Protein AF-A0A7S3PC34-F1 (afdb_monomer)

Sequence (240 aa):
FSQKQIPCEGMAVFQKAEPRLTQKILEAFRPSEQLQGLIRSITDALEGHGLDNGICVHHRNGQDWHDHCDRWGAIPDGIYRGNCREVKGRTFVESLEDRGLTKSKWVYYCGDHDIPDELKSYTVLTKDRIMPEKDRQAVLALHSGDEIRDLWALIDFFTCRQFEHFIGNSVSTFSAIQIAIRDGIGAYWYNSQSIPLADLWKVYQMPIIYTYTELSASTGKHLLQSSIVSVRQQMPNNVI

Organism: NCBI:txid265554

Nearest PDB structures (foldseek):
  6x5t-assembly2_C  TM=5.317E-01  e=2.414E-03  Homo sapiens
  4ap5-assembly1_B  TM=5.067E-01  e=1.290E-03  Homo sapiens
  8ay1-assembly1_B  TM=5.818E-01  e=4.782E-03  Caenorhabditis elegans
  4ap6-assembly3_C  TM=4.960E-01  e=2.154E-03  Homo sapiens
  4ap6-assembly1_A  TM=5.353E-01  e=3.397E-03  Homo sapiens

Mean predicted aligned error: 10.59 Å

Structure (mmCIF, N/CA/C/O backbone):
data_AF-A0A7S3PC34-F1
#
_entry.id   AF-A0A7S3PC34-F1
#
loop_
_atom_site.group_PDB
_atom_site.id
_atom_site.type_symbol
_atom_site.label_atom_id
_atom_site.label_alt_id
_atom_site.label_comp_id
_atom_site.label_asym_id
_atom_site.label_entity_id
_atom_site.label_seq_id
_atom_site.pdbx_PDB_ins_code
_atom_site.Cartn_x
_atom_site.Cartn_y
_atom_site.Cartn_z
_atom_site.occupancy
_atom_site.B_iso_or_equiv
_atom_site.auth_seq_id
_atom_site.auth_comp_id
_atom_site.auth_asym_id
_atom_site.auth_atom_id
_atom_site.pdbx_PDB_model_num
ATOM 1 N N . PHE A 1 1 ? 25.523 15.310 -20.010 1.00 35.44 1 PHE A N 1
ATOM 2 C CA . PHE A 1 1 ? 26.010 15.209 -18.622 1.00 35.44 1 PHE A CA 1
ATOM 3 C C . PHE A 1 1 ? 26.046 13.742 -18.226 1.00 35.44 1 PHE A C 1
ATOM 5 O O . PHE A 1 1 ? 24.995 13.137 -18.083 1.00 35.44 1 PHE A O 1
ATOM 12 N N . SER A 1 2 ? 27.238 13.151 -18.135 1.00 31.86 2 SER A N 1
ATOM 13 C CA . SER A 1 2 ? 27.418 11.785 -17.629 1.00 31.86 2 SER A CA 1
ATOM 14 C C . SER A 1 2 ? 27.154 11.799 -16.125 1.00 31.86 2 SER A C 1
ATOM 16 O O . SER A 1 2 ? 28.023 12.224 -15.363 1.00 31.86 2 SER A O 1
ATOM 18 N N . GLN A 1 3 ? 25.961 11.385 -15.690 1.00 36.41 3 GLN A N 1
ATOM 19 C CA . GLN A 1 3 ? 25.723 11.094 -14.278 1.00 36.41 3 GLN A CA 1
ATOM 20 C C . GLN A 1 3 ? 26.652 9.942 -13.893 1.00 36.41 3 GLN A C 1
ATOM 22 O O . GLN A 1 3 ? 26.460 8.807 -14.320 1.00 36.41 3 GLN A O 1
ATOM 27 N N . LYS A 1 4 ? 27.705 10.249 -13.128 1.00 36.62 4 LYS A N 1
ATOM 28 C CA . LYS A 1 4 ? 28.487 9.2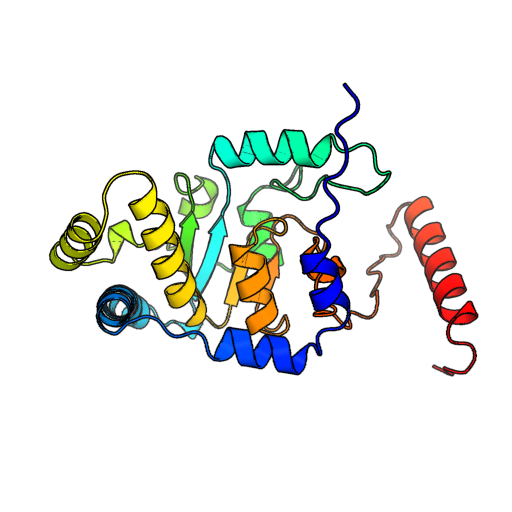24 -12.441 1.00 36.62 4 LYS A CA 1
ATOM 29 C C . LYS A 1 4 ? 27.504 8.459 -11.559 1.00 36.62 4 LYS A C 1
ATOM 31 O O . LYS A 1 4 ? 26.953 9.047 -10.631 1.00 36.62 4 LYS A O 1
ATOM 36 N N . GLN A 1 5 ? 27.263 7.187 -11.876 1.00 42.50 5 GLN A N 1
ATOM 37 C CA . GLN A 1 5 ? 26.613 6.266 -10.950 1.00 42.50 5 GLN A CA 1
ATOM 38 C C . GLN A 1 5 ? 27.414 6.334 -9.654 1.00 42.50 5 GLN A C 1
ATOM 40 O O . GLN A 1 5 ? 28.597 6.001 -9.645 1.00 42.50 5 GLN A O 1
ATOM 45 N N . ILE A 1 6 ? 26.807 6.855 -8.590 1.00 39.88 6 ILE A N 1
ATOM 46 C CA . ILE A 1 6 ? 27.389 6.754 -7.259 1.00 39.88 6 ILE A CA 1
ATOM 47 C C . ILE A 1 6 ? 27.283 5.267 -6.918 1.00 39.88 6 ILE A C 1
ATOM 49 O O . ILE A 1 6 ? 26.159 4.768 -6.830 1.00 39.88 6 ILE A O 1
ATOM 53 N N . PRO A 1 7 ? 28.397 4.526 -6.799 1.00 48.25 7 PRO A N 1
ATOM 54 C CA . PRO A 1 7 ? 28.316 3.137 -6.400 1.00 48.25 7 PRO A CA 1
ATOM 55 C C . PRO A 1 7 ? 27.756 3.111 -4.978 1.00 48.25 7 PRO A C 1
ATOM 57 O O . PRO A 1 7 ? 28.374 3.602 -4.035 1.00 48.25 7 PRO A O 1
ATOM 60 N N . CYS A 1 8 ? 26.548 2.575 -4.817 1.00 51.38 8 CYS A N 1
ATOM 61 C CA . CYS A 1 8 ? 25.976 2.315 -3.504 1.00 51.38 8 CYS A CA 1
ATOM 62 C C . CYS A 1 8 ? 26.678 1.091 -2.896 1.00 51.38 8 CYS A C 1
ATOM 64 O O . CYS A 1 8 ? 26.078 0.027 -2.778 1.00 51.38 8 CYS A O 1
ATOM 66 N N . GLU A 1 9 ? 27.956 1.223 -2.529 1.00 55.66 9 GLU A N 1
ATOM 67 C CA . GLU A 1 9 ? 28.771 0.131 -1.971 1.00 55.66 9 GLU A CA 1
ATOM 68 C C . GLU A 1 9 ? 28.119 -0.501 -0.731 1.00 55.66 9 GLU A C 1
ATOM 70 O O . GLU A 1 9 ? 28.170 -1.716 -0.550 1.00 55.66 9 GLU A O 1
ATOM 75 N N . GLY A 1 10 ? 27.395 0.297 0.065 1.00 53.06 10 GLY A N 1
ATOM 76 C CA . GLY A 1 10 ? 26.610 -0.194 1.201 1.00 53.06 10 GLY A CA 1
ATOM 77 C C . GLY A 1 10 ? 25.491 -1.173 0.819 1.00 53.06 10 GLY A C 1
ATOM 78 O O . GLY A 1 10 ? 25.143 -2.040 1.616 1.00 53.06 10 GLY A O 1
ATOM 79 N N . MET A 1 11 ? 24.966 -1.104 -0.411 1.00 50.47 11 MET A N 1
ATOM 80 C CA . MET A 1 11 ? 23.897 -2.000 -0.866 1.00 50.47 11 MET A CA 1
ATOM 81 C C . MET A 1 11 ? 24.407 -3.388 -1.272 1.00 50.47 11 MET A C 1
ATOM 83 O O . MET A 1 11 ? 23.642 -4.351 -1.247 1.00 50.47 11 MET A O 1
ATOM 87 N N . ALA A 1 12 ? 25.703 -3.533 -1.569 1.00 60.41 12 ALA A N 1
ATOM 88 C CA . ALA A 1 12 ? 26.306 -4.831 -1.883 1.00 60.41 12 ALA A CA 1
ATOM 89 C C . ALA A 1 12 ? 26.279 -5.799 -0.684 1.00 60.41 12 ALA A C 1
ATOM 91 O O . ALA A 1 12 ? 26.260 -7.018 -0.859 1.00 60.41 12 ALA A O 1
ATOM 92 N N . VAL A 1 13 ? 26.233 -5.267 0.543 1.00 57.66 13 VAL A N 1
ATOM 93 C CA . VAL A 1 13 ? 26.085 -6.063 1.772 1.00 57.66 13 VAL A CA 1
ATOM 94 C C . VAL A 1 13 ? 24.729 -6.774 1.801 1.00 57.66 13 VAL A C 1
ATOM 96 O O . VAL A 1 13 ? 24.649 -7.931 2.214 1.00 57.66 13 VAL A O 1
ATOM 99 N N . PHE A 1 14 ? 23.676 -6.133 1.288 1.00 54.62 14 PHE A N 1
ATOM 100 C CA . PHE A 1 14 ? 22.330 -6.704 1.266 1.00 54.62 14 PHE A CA 1
ATOM 101 C C . PHE A 1 14 ? 22.177 -7.857 0.269 1.00 54.62 14 PHE A C 1
ATOM 103 O O . PHE A 1 14 ? 21.442 -8.800 0.550 1.00 54.62 14 PHE A O 1
ATOM 110 N N . GLN A 1 15 ? 22.960 -7.875 -0.816 1.00 62.06 15 GLN A N 1
ATOM 111 C CA . GLN A 1 15 ? 22.971 -8.994 -1.770 1.00 62.06 15 GLN A CA 1
ATOM 112 C C . GLN A 1 15 ? 23.462 -10.314 -1.151 1.00 62.06 15 GLN A C 1
ATOM 114 O O . GLN A 1 15 ? 23.168 -11.394 -1.669 1.00 62.06 15 GLN A O 1
ATOM 119 N N . LYS A 1 16 ? 24.216 -10.233 -0.046 1.00 68.62 16 LYS A N 1
ATOM 120 C CA . LYS A 1 16 ? 24.711 -11.382 0.725 1.00 68.62 16 LYS A CA 1
ATOM 121 C C . LYS A 1 16 ? 23.909 -11.639 2.002 1.00 68.62 16 LYS A C 1
ATOM 123 O O . LYS A 1 16 ? 24.211 -12.601 2.705 1.00 68.62 16 LYS A O 1
ATOM 128 N N . ALA A 1 17 ? 22.931 -10.792 2.323 1.00 68.12 17 ALA A N 1
ATOM 129 C CA . ALA A 1 17 ? 22.123 -10.960 3.519 1.00 68.12 17 ALA A CA 1
ATOM 130 C C . ALA A 1 17 ? 21.250 -12.218 3.396 1.00 68.12 17 ALA A C 1
ATOM 132 O O . ALA A 1 17 ? 20.638 -12.469 2.356 1.00 68.12 17 ALA A O 1
ATOM 133 N N . GLU A 1 18 ? 21.193 -13.015 4.463 1.00 79.31 18 GLU A N 1
ATOM 134 C CA . GLU A 1 18 ? 20.293 -14.164 4.530 1.00 79.31 18 GLU A CA 1
ATOM 135 C C . GLU A 1 18 ? 18.837 -13.656 4.572 1.00 79.31 18 GLU A C 1
ATOM 137 O O . GLU A 1 18 ? 18.501 -12.897 5.486 1.00 79.31 18 GLU A O 1
ATOM 142 N N . PRO A 1 19 ? 17.948 -14.066 3.643 1.00 74.62 19 PRO A N 1
ATOM 143 C CA . PRO A 1 19 ? 16.575 -13.555 3.589 1.00 74.62 19 PRO A CA 1
ATOM 144 C C . PRO A 1 19 ? 15.807 -13.710 4.907 1.00 74.62 19 PRO A C 1
ATOM 146 O O . PRO A 1 19 ? 15.119 -12.783 5.326 1.00 74.62 19 PRO A O 1
ATOM 149 N N . ARG A 1 20 ? 15.995 -14.832 5.617 1.00 80.50 20 ARG A N 1
ATOM 150 C CA . ARG A 1 20 ? 15.353 -15.075 6.919 1.00 80.50 20 ARG A CA 1
ATOM 151 C C . ARG A 1 20 ? 15.863 -14.144 8.013 1.00 80.50 20 ARG A C 1
ATOM 153 O O . ARG A 1 20 ? 15.079 -13.718 8.856 1.00 80.50 20 ARG A O 1
ATOM 160 N N . LEU A 1 21 ? 17.157 -13.820 8.027 1.00 81.88 21 LEU A N 1
ATOM 161 C CA . LEU A 1 21 ? 17.704 -12.845 8.970 1.00 81.88 21 LEU A CA 1
ATOM 162 C C . LEU A 1 21 ? 17.142 -11.450 8.690 1.00 81.88 21 LEU A C 1
ATOM 164 O O . LEU A 1 21 ? 16.707 -10.776 9.620 1.00 81.88 21 LEU A O 1
ATOM 168 N N . THR A 1 22 ? 17.090 -11.042 7.421 1.00 77.38 22 THR A N 1
ATOM 169 C CA . THR A 1 22 ? 16.468 -9.773 7.024 1.00 77.38 22 THR A CA 1
ATOM 170 C C . THR A 1 22 ? 15.009 -9.718 7.4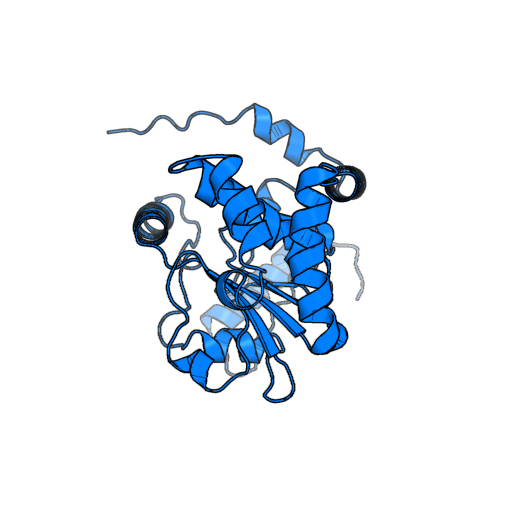54 1.00 77.38 22 THR A C 1
ATOM 172 O O . THR A 1 22 ? 14.604 -8.753 8.095 1.00 77.38 22 THR A O 1
ATOM 175 N N . GLN A 1 23 ? 14.233 -10.768 7.179 1.00 82.00 23 GLN A N 1
ATOM 176 C CA . GLN A 1 23 ? 12.840 -10.853 7.605 1.00 82.00 23 GLN A CA 1
ATOM 177 C C . GLN A 1 23 ? 12.712 -10.703 9.124 1.00 82.00 23 GLN A C 1
ATOM 179 O O . GLN A 1 23 ? 11.944 -9.862 9.579 1.00 82.00 23 GLN A O 1
ATOM 184 N N . LYS A 1 24 ? 13.526 -11.419 9.912 1.00 85.06 24 LYS A N 1
ATOM 185 C CA . LYS A 1 24 ? 13.543 -11.282 11.379 1.00 85.06 24 LYS A CA 1
ATOM 186 C C . LYS A 1 24 ? 13.865 -9.861 11.840 1.00 85.06 24 LYS A C 1
ATOM 188 O O . LYS A 1 24 ? 13.274 -9.394 12.808 1.00 85.06 24 LYS A O 1
ATOM 193 N N . ILE A 1 25 ? 14.779 -9.163 11.163 1.00 84.88 25 ILE A N 1
ATOM 194 C CA . ILE A 1 25 ? 15.101 -7.759 11.463 1.00 84.88 25 ILE A CA 1
ATOM 195 C C . ILE A 1 25 ? 13.891 -6.861 11.172 1.00 84.88 25 ILE A C 1
ATOM 197 O O . ILE A 1 25 ? 13.507 -6.057 12.019 1.00 84.88 25 ILE A O 1
ATOM 201 N N . LEU A 1 26 ? 13.247 -7.025 10.014 1.00 85.50 26 LEU A N 1
ATOM 202 C CA . LEU A 1 26 ? 12.052 -6.257 9.648 1.00 85.50 26 LEU A CA 1
ATOM 203 C C . LEU A 1 26 ? 10.871 -6.549 10.587 1.00 85.50 26 LEU A C 1
ATOM 205 O O . LEU A 1 26 ? 10.106 -5.657 10.960 1.00 85.50 26 LEU A O 1
ATOM 209 N N . GLU A 1 27 ? 10.728 -7.802 11.007 1.00 87.00 27 GLU A N 1
ATOM 210 C CA . GLU A 1 27 ? 9.744 -8.232 11.991 1.00 87.00 27 GLU A CA 1
ATOM 211 C C . GLU A 1 27 ? 10.054 -7.730 13.395 1.00 87.00 27 GLU A C 1
ATOM 213 O O . GLU A 1 27 ? 9.116 -7.598 14.175 1.00 87.00 27 GLU A O 1
ATOM 218 N N . ALA A 1 28 ? 1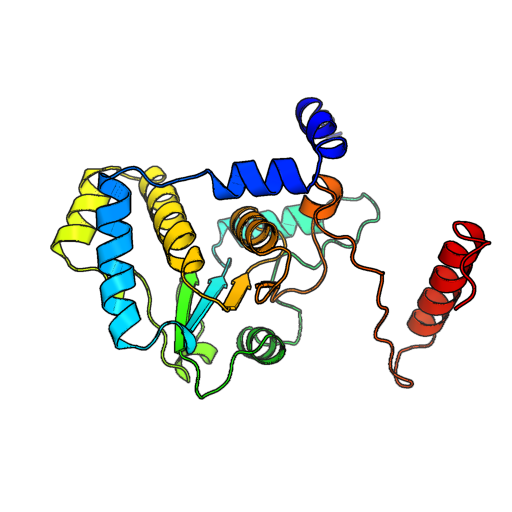1.311 -7.425 13.721 1.00 89.56 28 ALA A N 1
ATOM 219 C CA . ALA A 1 28 ? 11.708 -6.870 15.011 1.00 89.56 28 ALA A CA 1
ATOM 220 C C . ALA A 1 28 ? 11.410 -5.369 15.134 1.00 89.56 28 ALA A C 1
ATOM 222 O O . ALA A 1 28 ? 11.349 -4.858 16.252 1.00 89.56 28 ALA A O 1
ATOM 223 N N . PHE A 1 29 ? 11.174 -4.658 14.025 1.00 88.50 29 PHE A N 1
ATOM 224 C CA . PHE A 1 29 ? 10.761 -3.261 14.096 1.00 88.50 29 PHE A CA 1
ATOM 225 C C . PHE A 1 29 ? 9.405 -3.121 14.791 1.00 88.50 29 PHE A C 1
ATOM 227 O O . PHE A 1 29 ? 8.404 -3.758 14.434 1.00 88.50 29 PHE A O 1
ATOM 234 N N . ARG A 1 30 ? 9.386 -2.270 15.816 1.00 93.19 30 ARG A N 1
ATOM 235 C CA . ARG A 1 30 ? 8.217 -1.955 16.635 1.00 93.19 30 ARG A CA 1
ATOM 236 C C . ARG A 1 30 ? 8.066 -0.436 16.727 1.00 93.19 30 ARG A C 1
ATOM 238 O O . ARG A 1 30 ? 9.083 0.254 16.818 1.00 93.19 30 ARG A O 1
ATOM 245 N N . PRO A 1 31 ? 6.830 0.087 16.684 1.00 92.81 31 PRO A N 1
ATOM 246 C CA . PRO A 1 31 ? 6.587 1.496 16.957 1.00 92.81 31 PRO A CA 1
ATOM 247 C C . PRO A 1 31 ? 6.944 1.823 18.416 1.00 92.81 31 PRO A C 1
ATOM 249 O O . PRO A 1 31 ? 6.909 0.946 19.278 1.00 92.81 31 PRO A O 1
ATOM 252 N N . SER A 1 32 ? 7.264 3.087 18.700 1.00 92.69 32 SER A N 1
ATOM 253 C CA . SER A 1 32 ? 7.345 3.574 20.083 1.00 92.69 32 SER A CA 1
ATOM 254 C C . SER A 1 32 ? 5.970 3.511 20.757 1.00 92.69 32 SER A C 1
ATOM 256 O O . SER A 1 32 ? 4.953 3.514 20.068 1.00 92.69 32 SER A O 1
ATOM 258 N N . GLU A 1 33 ? 5.911 3.522 22.092 1.00 94.12 33 GLU A N 1
ATOM 259 C CA . GLU A 1 33 ? 4.639 3.480 22.842 1.00 94.12 33 GLU A CA 1
ATOM 260 C C . GLU A 1 33 ? 3.646 4.565 22.403 1.00 94.12 33 GLU A C 1
ATOM 262 O O . GLU A 1 33 ? 2.459 4.300 22.203 1.00 94.12 33 GLU A O 1
ATOM 267 N N . GLN A 1 34 ? 4.142 5.786 22.184 1.00 91.62 34 GLN A N 1
ATOM 268 C CA . GLN A 1 34 ? 3.321 6.901 21.719 1.00 91.62 34 GLN A CA 1
ATOM 269 C C . GLN A 1 34 ? 2.738 6.628 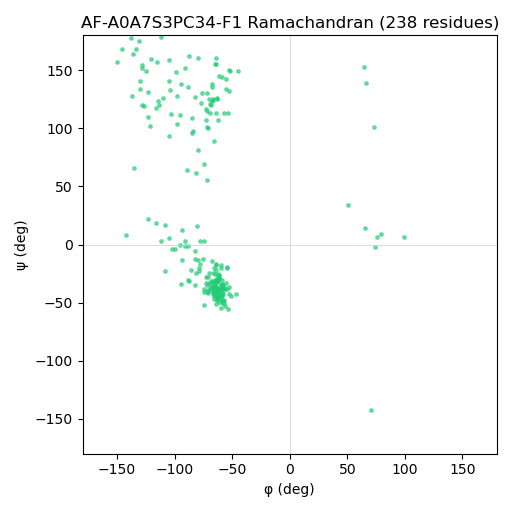20.328 1.00 91.62 34 GLN A C 1
ATOM 271 O O . GLN A 1 34 ? 1.537 6.784 20.115 1.00 91.62 34 GLN A O 1
ATOM 276 N N . LEU A 1 35 ? 3.572 6.170 19.392 1.00 92.62 35 LEU A N 1
ATOM 277 C CA . LEU A 1 35 ? 3.134 5.825 18.044 1.00 92.62 35 LEU A CA 1
ATOM 278 C C . LEU A 1 35 ? 2.188 4.617 18.054 1.00 92.62 35 LEU A C 1
ATOM 280 O O . LEU A 1 35 ? 1.214 4.587 17.310 1.00 92.62 35 LEU A O 1
ATOM 284 N N . GLN A 1 36 ? 2.424 3.645 18.933 1.00 95.94 36 GLN A N 1
ATOM 285 C CA . GLN A 1 36 ? 1.550 2.493 19.116 1.00 95.94 36 GLN A CA 1
ATOM 286 C C . GLN A 1 36 ? 0.169 2.899 19.640 1.00 95.94 36 GLN A C 1
ATOM 288 O O . GLN A 1 36 ? -0.814 2.242 19.312 1.00 95.94 36 GLN A O 1
ATOM 293 N N . GLY A 1 37 ? 0.067 3.960 20.444 1.00 95.56 37 GLY A N 1
ATOM 294 C CA . GLY A 1 37 ? -1.218 4.551 20.828 1.00 95.56 37 GLY A CA 1
ATOM 295 C C . GLY A 1 37 ? -1.989 5.104 19.626 1.00 95.56 37 GLY A C 1
ATOM 296 O O . GLY A 1 37 ? -3.175 4.825 19.480 1.00 95.56 37 GLY A O 1
ATOM 297 N N . LEU A 1 38 ? -1.299 5.815 18.728 1.00 95.06 38 LEU A N 1
ATOM 298 C CA . LEU A 1 38 ? -1.887 6.382 17.506 1.00 95.06 38 LEU A CA 1
ATOM 299 C C . LEU A 1 38 ? -2.283 5.310 16.482 1.00 95.06 38 LEU A C 1
ATOM 301 O O . LEU A 1 38 ? -3.321 5.413 15.839 1.00 95.06 38 LEU A O 1
ATOM 305 N N . ILE A 1 39 ? -1.467 4.264 16.333 1.00 96.12 39 ILE A N 1
ATOM 306 C CA . ILE A 1 39 ? -1.806 3.116 15.483 1.00 96.12 39 ILE A CA 1
ATOM 307 C C . ILE A 1 39 ? -3.033 2.402 16.054 1.00 96.12 39 ILE A C 1
ATOM 309 O O . ILE A 1 39 ? -3.949 2.094 15.297 1.00 96.12 39 ILE A O 1
ATOM 313 N N . ARG A 1 40 ? -3.082 2.195 17.380 1.00 95.94 40 ARG A N 1
ATOM 314 C CA . ARG A 1 40 ? -4.227 1.564 18.049 1.00 95.94 40 ARG A CA 1
ATOM 315 C C . ARG A 1 40 ? -5.529 2.319 17.819 1.00 95.94 40 ARG A C 1
ATOM 317 O O . ARG A 1 40 ? -6.530 1.694 17.506 1.00 95.94 40 ARG A O 1
ATOM 324 N N . SER A 1 41 ? -5.520 3.650 17.883 1.00 94.94 41 SER A N 1
ATOM 325 C CA . SER A 1 41 ? -6.754 4.414 17.666 1.00 94.94 41 SER A CA 1
ATOM 326 C C . SER A 1 41 ? -7.334 4.247 16.261 1.00 94.94 41 SER A C 1
ATOM 328 O O . SER A 1 41 ? -8.554 4.273 16.099 1.00 94.94 41 SER A O 1
ATOM 330 N N . ILE A 1 42 ? -6.485 4.013 15.255 1.00 96.50 42 ILE A N 1
ATOM 331 C CA . ILE A 1 42 ? -6.936 3.604 13.926 1.00 96.50 42 ILE A CA 1
ATOM 332 C C . ILE A 1 42 ? -7.391 2.142 13.932 1.00 96.50 42 ILE A C 1
ATOM 334 O O . ILE A 1 42 ? -8.488 1.853 13.461 1.00 96.50 42 ILE A O 1
ATOM 338 N N . THR A 1 43 ? -6.573 1.212 14.428 1.00 96.00 43 THR A N 1
ATOM 339 C CA . THR A 1 43 ? -6.876 -0.223 14.317 1.00 96.00 43 THR A CA 1
ATOM 340 C C . THR A 1 43 ? -8.142 -0.607 15.073 1.00 96.00 43 THR A C 1
ATOM 342 O O . THR A 1 43 ? -8.937 -1.361 14.528 1.00 96.00 43 THR A O 1
ATOM 345 N N . ASP A 1 44 ? -8.398 -0.021 16.242 1.00 94.94 44 ASP A N 1
ATOM 346 C CA . ASP A 1 44 ? -9.620 -0.251 17.022 1.00 94.94 44 ASP A CA 1
ATOM 347 C C . ASP A 1 44 ? -10.871 0.189 16.234 1.00 94.94 44 ASP A C 1
ATOM 349 O O . ASP A 1 44 ? -11.903 -0.483 16.241 1.00 94.94 44 ASP A O 1
ATOM 353 N N . ALA A 1 45 ? -10.782 1.301 15.492 1.00 94.12 45 ALA A N 1
ATOM 354 C CA . ALA A 1 45 ? -11.864 1.748 14.615 1.00 94.12 45 ALA A CA 1
ATOM 355 C C . ALA A 1 45 ? -12.069 0.790 13.429 1.00 94.12 45 ALA A C 1
ATOM 357 O O . ALA A 1 45 ? -13.201 0.548 13.011 1.00 94.12 45 ALA A O 1
ATOM 358 N N . LEU A 1 46 ? -10.983 0.222 12.899 1.00 95.25 46 LEU A N 1
ATOM 359 C CA . LEU A 1 46 ? -11.015 -0.743 11.799 1.00 95.25 46 LEU A CA 1
ATOM 360 C C . LEU A 1 46 ? -11.539 -2.122 12.227 1.00 95.25 46 LEU A C 1
ATOM 362 O O . LEU A 1 46 ? -12.214 -2.781 11.438 1.00 95.25 46 LEU A O 1
ATOM 366 N N . GLU A 1 47 ? -11.285 -2.555 13.463 1.00 93.44 47 GLU A N 1
ATOM 367 C CA . GLU A 1 47 ? -11.802 -3.817 14.010 1.00 93.44 47 GLU A CA 1
ATOM 368 C C . GLU A 1 47 ? -13.333 -3.867 13.992 1.00 93.44 47 GLU A C 1
ATOM 370 O O . GLU A 1 47 ? -13.909 -4.911 13.680 1.00 93.44 47 GLU A O 1
ATOM 375 N N . GLY A 1 48 ? -14.002 -2.726 14.196 1.00 91.56 48 GLY A N 1
ATOM 376 C CA . GLY A 1 48 ? -15.457 -2.602 14.054 1.00 91.56 48 GLY A CA 1
ATOM 377 C C . GLY A 1 48 ? -15.990 -2.937 12.652 1.00 91.56 48 GLY A C 1
ATOM 378 O O . GLY A 1 48 ? -17.176 -3.230 12.502 1.00 91.56 48 GLY A O 1
ATOM 379 N N . HIS A 1 49 ? -15.125 -2.941 11.633 1.00 91.62 49 HIS A N 1
ATOM 380 C CA . HIS A 1 49 ? -15.441 -3.335 10.257 1.00 91.62 49 HIS A CA 1
ATOM 381 C C . HIS A 1 49 ? -15.000 -4.771 9.910 1.00 91.62 49 HIS A C 1
ATOM 383 O O . HIS A 1 49 ? -15.288 -5.248 8.811 1.00 91.62 49 HIS A O 1
ATOM 389 N N . GLY A 1 50 ? -14.328 -5.471 10.831 1.00 93.56 50 GLY A N 1
ATOM 390 C CA . GLY A 1 50 ? -13.760 -6.804 10.627 1.00 93.56 50 GLY A CA 1
ATOM 391 C C . GLY A 1 50 ? -12.512 -6.779 9.742 1.00 93.56 50 GLY A C 1
ATOM 392 O O . GLY A 1 50 ? -12.619 -6.720 8.515 1.00 93.56 50 GLY A O 1
ATOM 393 N N . LEU A 1 51 ? -11.328 -6.859 10.362 1.00 92.44 51 LEU A N 1
ATOM 394 C CA . LEU A 1 51 ? -10.027 -6.786 9.677 1.00 92.44 51 LEU A CA 1
ATOM 395 C C . LEU A 1 51 ? -9.827 -7.880 8.619 1.00 92.44 51 LEU A C 1
ATOM 397 O O . LEU A 1 51 ? -9.278 -7.590 7.559 1.00 92.44 51 LEU A O 1
ATOM 401 N N . ASP A 1 52 ? -10.345 -9.087 8.850 1.00 91.81 52 ASP A N 1
ATOM 402 C CA . ASP A 1 52 ? -10.242 -10.218 7.911 1.00 91.81 52 ASP A CA 1
ATOM 403 C C . ASP A 1 52 ? -10.942 -9.942 6.564 1.00 91.81 52 ASP A C 1
ATOM 405 O O . ASP A 1 52 ? -10.581 -10.485 5.520 1.00 91.81 52 ASP A O 1
ATOM 409 N N . ASN A 1 53 ? -11.934 -9.044 6.565 1.00 94.31 53 ASN A N 1
ATOM 410 C CA . ASN A 1 53 ? -12.651 -8.614 5.363 1.00 94.31 53 ASN A CA 1
ATOM 411 C C . ASN A 1 53 ? -12.083 -7.319 4.758 1.00 94.31 53 ASN A C 1
ATOM 413 O O . ASN A 1 53 ? -12.593 -6.834 3.743 1.00 94.31 53 ASN A O 1
ATOM 417 N N . GLY A 1 54 ? -11.045 -6.748 5.368 1.00 96.88 54 GLY A N 1
ATOM 418 C CA . GLY A 1 54 ? -10.373 -5.544 4.904 1.00 96.88 54 GLY A CA 1
ATOM 419 C C . GLY A 1 54 ? -9.198 -5.843 3.975 1.00 96.88 54 GLY A C 1
ATOM 420 O O . GLY A 1 54 ? -8.527 -6.870 4.078 1.00 96.88 54 GLY A O 1
ATOM 421 N N . ILE A 1 55 ? -8.900 -4.905 3.080 1.00 97.69 55 ILE A N 1
ATOM 422 C CA . ILE A 1 55 ? -7.632 -4.853 2.342 1.00 97.69 55 ILE A CA 1
ATOM 423 C C . ILE A 1 55 ? -6.979 -3.506 2.613 1.00 97.69 55 ILE A C 1
ATOM 425 O O . ILE A 1 55 ? -7.620 -2.470 2.434 1.00 97.69 55 ILE A O 1
ATOM 429 N N . CYS A 1 56 ? -5.694 -3.502 2.973 1.00 98.12 56 CYS A N 1
ATOM 430 C CA . CYS A 1 56 ? -4.914 -2.271 2.900 1.00 98.12 56 CYS A CA 1
ATOM 431 C C . CYS A 1 56 ? -4.410 -2.051 1.467 1.00 98.12 56 CYS A C 1
ATOM 433 O O . CYS A 1 56 ? -3.754 -2.916 0.882 1.00 98.12 56 CYS A O 1
ATOM 435 N N . VAL A 1 57 ? -4.684 -0.867 0.923 1.00 98.00 57 VAL A N 1
ATOM 436 C CA . VAL A 1 57 ? -4.224 -0.430 -0.394 1.00 98.00 57 VAL A CA 1
ATOM 437 C C . VAL A 1 57 ? -3.293 0.763 -0.235 1.00 98.00 57 VAL A C 1
ATOM 439 O O . VAL A 1 57 ? -3.728 1.828 0.196 1.00 98.00 57 VAL A O 1
ATOM 442 N N . HIS A 1 58 ? -2.035 0.592 -0.642 1.00 97.38 58 HIS A N 1
ATOM 443 C CA . HIS A 1 58 ? -1.049 1.666 -0.702 1.00 97.38 58 HIS A CA 1
ATOM 444 C C . HIS A 1 58 ? -0.930 2.230 -2.114 1.00 97.38 58 HIS A C 1
ATOM 446 O O . HIS A 1 58 ? -0.301 1.616 -2.977 1.00 97.38 58 HIS A O 1
ATOM 452 N N . HIS A 1 59 ? -1.515 3.402 -2.346 1.00 96.62 59 HIS A N 1
ATOM 453 C CA . HIS A 1 59 ? -1.561 4.061 -3.651 1.00 96.62 59 HIS A CA 1
ATOM 454 C C . HIS A 1 59 ? -0.562 5.224 -3.703 1.00 96.62 59 HIS A C 1
ATOM 456 O O . HIS A 1 59 ? -0.481 6.026 -2.779 1.00 96.62 59 HIS A O 1
ATOM 462 N N . ARG A 1 60 ? 0.223 5.305 -4.780 1.00 94.94 60 ARG A N 1
ATOM 463 C CA . ARG A 1 60 ? 1.238 6.346 -4.977 1.00 94.94 60 ARG A CA 1
ATOM 464 C C . ARG A 1 60 ? 0.891 7.078 -6.258 1.00 94.94 60 ARG A C 1
ATOM 466 O O . ARG A 1 60 ? 1.122 6.545 -7.337 1.00 94.94 60 ARG A O 1
ATOM 473 N N . ASN A 1 61 ? 0.309 8.257 -6.116 1.00 94.69 61 ASN A N 1
ATOM 474 C CA . ASN A 1 61 ? -0.221 9.054 -7.214 1.00 94.69 61 ASN A CA 1
ATOM 475 C C . ASN A 1 61 ? 0.027 10.564 -7.021 1.00 94.69 61 ASN A C 1
ATOM 477 O O . ASN A 1 61 ? -0.494 11.378 -7.781 1.00 94.69 61 ASN A O 1
ATOM 481 N N . GLY A 1 62 ? 0.819 10.956 -6.016 1.00 93.62 62 GLY A N 1
ATOM 482 C CA . GLY A 1 62 ? 1.255 12.337 -5.815 1.00 93.62 62 GLY A CA 1
ATOM 483 C C . GLY A 1 62 ? 2.138 12.851 -6.957 1.00 93.62 62 GLY A C 1
ATOM 484 O O . GLY A 1 62 ? 2.801 12.080 -7.653 1.00 93.62 62 GLY A O 1
ATOM 485 N N . GLN A 1 63 ? 2.176 14.169 -7.166 1.00 94.62 63 GLN A N 1
ATOM 486 C CA . GLN A 1 63 ? 2.953 14.770 -8.261 1.00 94.62 63 GLN A CA 1
ATOM 487 C C . GLN A 1 63 ? 4.455 14.443 -8.173 1.00 94.62 63 GLN A C 1
ATOM 489 O O . GLN A 1 63 ? 5.084 14.150 -9.188 1.00 94.62 63 GLN A O 1
ATOM 494 N N . ASP A 1 64 ? 5.024 14.415 -6.965 1.00 93.56 64 ASP A N 1
ATOM 495 C CA . ASP A 1 64 ? 6.414 14.004 -6.728 1.00 93.56 64 ASP A CA 1
ATOM 496 C C . ASP A 1 64 ? 6.678 12.566 -7.199 1.00 93.56 64 ASP A C 1
ATOM 498 O O . ASP A 1 64 ? 7.759 12.251 -7.712 1.00 93.56 64 ASP A O 1
ATOM 502 N N . TRP A 1 65 ? 5.673 11.698 -7.057 1.00 95.00 65 TRP A N 1
ATOM 503 C CA . TRP A 1 65 ? 5.713 10.328 -7.541 1.00 95.00 65 TRP A CA 1
ATOM 504 C C . TRP A 1 65 ? 5.641 10.252 -9.064 1.00 95.00 65 TRP A C 1
ATOM 506 O O . TRP A 1 65 ? 6.404 9.500 -9.672 1.00 95.00 65 TRP A O 1
ATOM 516 N N . HIS A 1 66 ? 4.793 11.063 -9.703 1.00 95.38 66 HIS A N 1
ATOM 517 C CA . HIS A 1 66 ? 4.766 11.167 -11.163 1.00 95.38 66 HIS A CA 1
ATOM 518 C C . HIS A 1 66 ? 6.138 11.575 -11.701 1.00 95.38 66 HIS A C 1
ATOM 520 O O . HIS A 1 66 ? 6.701 10.848 -12.525 1.00 95.38 66 HIS A O 1
ATOM 526 N N . ASP A 1 67 ? 6.732 12.636 -11.160 1.00 96.25 67 ASP A N 1
ATOM 527 C CA . ASP A 1 67 ? 8.062 13.100 -11.561 1.00 96.25 67 ASP A CA 1
ATOM 528 C C . ASP A 1 67 ? 9.138 12.023 -11.331 1.00 96.25 67 ASP A C 1
ATOM 530 O O . ASP A 1 67 ? 10.065 11.856 -12.131 1.00 96.25 67 ASP A O 1
ATOM 534 N N . HIS A 1 68 ? 9.033 11.265 -10.231 1.00 93.94 68 HIS A N 1
ATOM 535 C CA . HIS A 1 68 ? 9.895 10.113 -9.972 1.00 93.94 68 HIS A CA 1
ATOM 536 C C . HIS A 1 68 ? 9.739 9.039 -11.052 1.00 93.94 68 HIS A C 1
ATOM 538 O O . HIS A 1 68 ? 10.744 8.560 -11.574 1.00 93.94 68 HIS A O 1
ATOM 544 N N . CYS A 1 69 ? 8.508 8.689 -11.420 1.00 93.69 69 CYS A N 1
ATOM 545 C CA . CYS A 1 69 ? 8.236 7.672 -12.427 1.00 93.69 69 CYS A CA 1
ATOM 546 C C . CYS A 1 69 ? 8.715 8.058 -13.830 1.00 93.69 69 CYS A C 1
ATOM 548 O O . CYS A 1 69 ? 9.174 7.182 -14.563 1.00 93.69 69 CYS A O 1
ATOM 550 N N . ASP A 1 70 ? 8.668 9.342 -14.194 1.00 94.94 70 ASP A N 1
ATOM 551 C CA . ASP A 1 70 ? 9.214 9.810 -15.474 1.00 94.94 70 ASP A CA 1
ATOM 552 C C . ASP A 1 70 ? 10.737 9.643 -15.514 1.00 94.94 70 ASP A C 1
ATOM 554 O O . ASP A 1 70 ? 11.290 9.145 -16.496 1.00 94.94 70 ASP A O 1
ATOM 558 N N . ARG A 1 71 ? 11.422 9.968 -14.408 1.00 94.44 71 ARG A N 1
ATOM 559 C CA . ARG A 1 71 ? 12.864 9.712 -14.268 1.00 94.44 71 ARG A CA 1
ATOM 560 C C . ARG A 1 71 ? 13.179 8.218 -14.269 1.00 94.44 71 ARG A C 1
ATOM 562 O O . ARG A 1 71 ? 14.130 7.811 -14.927 1.00 94.44 71 ARG A O 1
ATOM 569 N N . TRP A 1 72 ? 12.389 7.412 -13.558 1.00 89.06 72 TRP A N 1
ATOM 570 C CA . TRP A 1 72 ? 12.534 5.957 -13.496 1.00 89.06 72 TRP A CA 1
ATOM 571 C C . TRP A 1 72 ? 12.416 5.333 -14.888 1.00 89.06 72 TRP A C 1
ATOM 573 O O . TRP A 1 72 ? 13.308 4.602 -15.303 1.00 89.06 72 TRP A O 1
ATOM 583 N N . GLY A 1 73 ? 11.375 5.670 -15.651 1.00 87.19 73 GLY A N 1
ATOM 584 C CA . GLY A 1 73 ? 11.165 5.145 -17.003 1.00 87.19 73 GLY A CA 1
ATOM 585 C C . GLY A 1 73 ? 12.217 5.583 -18.029 1.00 87.19 73 GLY A C 1
ATOM 586 O O . GLY A 1 73 ? 12.370 4.921 -19.052 1.00 87.19 73 GLY A O 1
ATOM 587 N N . ALA A 1 74 ? 12.948 6.671 -17.764 1.00 91.44 74 ALA A N 1
ATOM 588 C CA . ALA A 1 74 ? 13.942 7.242 -18.673 1.00 91.44 74 ALA A CA 1
ATOM 589 C C . ALA A 1 74 ? 15.375 6.699 -18.489 1.00 91.44 74 ALA A C 1
ATOM 591 O O . ALA A 1 74 ? 16.272 7.120 -19.221 1.00 91.44 74 ALA A O 1
ATOM 592 N N . ILE A 1 75 ? 15.625 5.796 -17.531 1.00 84.38 75 ILE A N 1
ATOM 593 C CA . ILE A 1 75 ? 16.964 5.230 -17.293 1.00 84.38 75 ILE A CA 1
ATOM 594 C C . ILE A 1 75 ? 17.368 4.331 -18.482 1.00 84.38 75 ILE A C 1
ATOM 596 O O . ILE A 1 75 ? 16.686 3.342 -18.751 1.00 84.38 75 ILE A O 1
ATOM 600 N N . PRO A 1 76 ? 18.477 4.622 -19.194 1.00 86.69 76 PRO A N 1
ATOM 601 C CA . PRO A 1 76 ? 18.873 3.882 -20.391 1.00 86.69 76 PRO A CA 1
ATOM 602 C C . PRO A 1 76 ? 19.762 2.678 -20.042 1.00 86.69 76 PRO A C 1
ATOM 604 O O . PRO A 1 76 ? 20.933 2.630 -20.413 1.00 86.69 76 PRO A O 1
ATOM 607 N N . ASP A 1 77 ? 19.223 1.710 -19.303 1.00 81.56 77 ASP A N 1
ATOM 608 C CA . ASP A 1 77 ? 19.953 0.513 -18.852 1.00 81.56 77 ASP A CA 1
ATOM 609 C C . ASP A 1 77 ? 19.479 -0.798 -19.504 1.00 81.56 77 ASP A C 1
ATOM 611 O O . ASP A 1 77 ? 19.987 -1.871 -19.185 1.00 81.56 77 ASP A O 1
ATOM 615 N N . GLY A 1 78 ? 18.521 -0.721 -20.433 1.00 79.44 78 GLY A N 1
ATOM 616 C CA . GLY A 1 78 ? 17.949 -1.889 -21.109 1.00 79.44 78 GLY A CA 1
ATOM 617 C C . GLY A 1 78 ? 16.962 -2.692 -20.254 1.00 79.44 78 GLY A C 1
ATOM 618 O O . GLY A 1 78 ? 16.503 -3.744 -20.700 1.00 79.44 78 GLY A O 1
ATOM 619 N N . ILE A 1 79 ? 16.609 -2.211 -19.056 1.00 77.19 79 ILE A N 1
ATOM 620 C CA . ILE A 1 79 ? 15.630 -2.837 -18.165 1.00 77.19 79 ILE A CA 1
ATOM 621 C C . ILE A 1 79 ? 14.254 -2.204 -18.399 1.00 77.19 79 ILE A C 1
ATOM 623 O O . ILE A 1 79 ? 14.113 -0.989 -18.539 1.00 77.19 79 ILE A O 1
ATOM 627 N N . TYR A 1 80 ? 13.200 -3.024 -18.429 1.00 78.38 80 TYR A N 1
ATOM 628 C CA . TYR A 1 80 ? 11.834 -2.510 -18.495 1.00 78.38 80 TYR A CA 1
ATOM 629 C C . TYR A 1 80 ? 11.449 -1.814 -17.182 1.00 78.38 80 TYR A C 1
ATOM 631 O O . TYR A 1 80 ? 11.440 -2.427 -16.118 1.00 78.38 80 TYR A O 1
ATOM 639 N N . ARG A 1 81 ? 11.088 -0.530 -17.272 1.00 82.31 81 ARG A N 1
ATOM 640 C CA . ARG A 1 81 ? 10.783 0.350 -16.127 1.00 82.31 81 ARG A CA 1
ATOM 641 C C . ARG A 1 81 ? 9.375 0.959 -16.200 1.00 82.31 81 ARG A C 1
ATOM 643 O O . ARG A 1 81 ? 9.082 1.974 -15.578 1.00 82.31 81 ARG A O 1
ATOM 650 N N . GLY A 1 82 ? 8.473 0.331 -16.957 1.00 83.81 82 GLY A N 1
ATOM 651 C CA . GLY A 1 82 ? 7.084 0.783 -17.142 1.00 83.81 82 GLY A CA 1
ATOM 652 C C . GLY A 1 82 ? 6.125 0.419 -16.003 1.00 83.81 82 GLY A C 1
ATOM 653 O O . GLY A 1 82 ? 4.916 0.467 -16.185 1.00 83.81 82 GLY A O 1
ATOM 654 N N . ASN A 1 83 ? 6.659 0.041 -14.847 1.00 85.69 83 ASN A N 1
ATOM 655 C CA . ASN A 1 83 ? 5.947 -0.501 -13.696 1.00 85.69 83 ASN A CA 1
ATOM 656 C C . ASN A 1 83 ? 5.868 0.477 -12.518 1.00 85.69 83 ASN A C 1
ATOM 658 O O . ASN A 1 83 ? 5.616 0.038 -11.412 1.00 85.69 83 ASN A O 1
ATOM 662 N N . CYS A 1 84 ? 6.107 1.776 -12.714 1.00 90.44 84 CYS A N 1
ATOM 663 C CA . CYS A 1 84 ? 6.077 2.769 -11.629 1.00 90.44 84 CYS A CA 1
ATOM 664 C C . CYS A 1 84 ? 4.687 3.370 -11.368 1.00 90.44 84 CYS A C 1
ATOM 666 O O . CYS A 1 84 ? 4.340 3.661 -10.223 1.00 90.44 84 CYS A O 1
ATOM 668 N N . ARG A 1 85 ? 3.869 3.484 -12.417 1.00 91.88 85 ARG A N 1
ATOM 669 C CA . ARG A 1 85 ? 2.481 3.978 -12.378 1.00 91.88 85 ARG A CA 1
ATOM 670 C C . ARG A 1 85 ? 1.499 2.852 -12.680 1.00 91.88 85 ARG A C 1
ATOM 672 O O . ARG A 1 85 ? 1.927 1.735 -12.962 1.00 91.88 85 ARG A O 1
ATOM 679 N N . GLU A 1 86 ? 0.207 3.146 -12.644 1.00 89.00 86 GLU A N 1
ATOM 680 C CA . GLU A 1 86 ? -0.856 2.238 -13.069 1.00 89.00 86 GLU A CA 1
ATOM 681 C C . GLU A 1 86 ? -0.601 1.705 -14.486 1.00 89.00 86 GLU A C 1
ATOM 683 O O . GLU A 1 86 ? 0.001 2.360 -15.346 1.00 89.00 86 GLU A O 1
ATOM 688 N N . VAL A 1 87 ? -1.076 0.485 -14.740 1.00 84.81 87 VAL A N 1
ATOM 689 C CA . VAL A 1 87 ? -0.924 -0.156 -16.047 1.00 84.81 87 VAL A CA 1
ATOM 690 C C . VAL A 1 87 ? -1.743 0.616 -17.083 1.00 84.81 87 VAL A C 1
ATOM 692 O O . VAL A 1 87 ? -2.954 0.773 -16.940 1.00 84.81 87 VAL A O 1
ATOM 695 N N . LYS A 1 88 ? -1.095 1.074 -18.162 1.00 83.25 88 LYS A N 1
ATOM 696 C CA . LYS A 1 88 ? -1.780 1.787 -19.252 1.00 83.25 88 LYS A CA 1
ATOM 697 C C . LYS A 1 88 ? -2.936 0.955 -19.813 1.00 83.25 88 LYS A C 1
ATOM 699 O O . LYS A 1 88 ? -2.758 -0.218 -20.129 1.00 83.25 88 LYS A O 1
ATOM 704 N N . GLY A 1 89 ? -4.088 1.600 -20.001 1.00 86.88 89 GLY A N 1
ATOM 705 C CA . GLY A 1 89 ? -5.291 0.958 -20.536 1.00 86.88 89 GLY A CA 1
ATOM 706 C C . GLY A 1 89 ? -6.068 0.122 -19.518 1.00 86.88 89 GLY A C 1
ATOM 707 O O . GLY A 1 89 ? -6.983 -0.586 -19.921 1.00 86.88 89 GLY A O 1
ATOM 708 N N . ARG A 1 90 ? -5.715 0.199 -18.230 1.00 89.75 90 ARG A N 1
ATOM 709 C CA . ARG A 1 90 ? -6.463 -0.402 -17.124 1.00 89.75 90 ARG A CA 1
ATOM 710 C C . ARG A 1 90 ? -6.806 0.653 -16.085 1.00 89.75 90 ARG A C 1
ATOM 712 O O . ARG A 1 90 ? -6.046 1.602 -15.893 1.00 89.75 90 ARG A O 1
ATOM 719 N N . THR A 1 91 ? -7.926 0.472 -15.401 1.00 92.62 91 THR A N 1
ATOM 720 C CA . THR A 1 91 ? -8.265 1.295 -14.238 1.00 92.62 91 THR A CA 1
ATOM 721 C C . THR A 1 91 ? -7.512 0.810 -12.998 1.00 92.62 91 THR A C 1
ATOM 723 O O . THR A 1 91 ? -7.034 -0.331 -12.919 1.00 92.62 91 THR A O 1
ATOM 726 N N . PHE A 1 92 ? -7.409 1.681 -11.992 1.00 93.94 92 PHE A N 1
ATOM 727 C CA . PHE A 1 92 ? -6.819 1.304 -10.710 1.00 93.94 92 PHE A CA 1
ATOM 728 C C . PHE A 1 92 ? -7.623 0.181 -10.040 1.00 93.94 92 PHE A C 1
ATOM 730 O O . PHE A 1 92 ? -7.045 -0.810 -9.599 1.00 93.94 92 PHE A O 1
ATOM 737 N N . VAL A 1 93 ? -8.957 0.282 -10.046 1.00 95.81 93 VAL A N 1
ATOM 738 C CA . VAL A 1 93 ? -9.853 -0.723 -9.451 1.00 95.81 93 VAL A CA 1
ATOM 739 C C . VAL A 1 93 ? -9.725 -2.083 -10.126 1.00 95.81 93 VAL A C 1
ATOM 741 O O . VAL A 1 93 ? -9.574 -3.067 -9.411 1.00 95.81 93 VAL A O 1
ATOM 744 N N . GLU A 1 94 ? -9.677 -2.153 -11.459 1.00 94.00 94 GLU A N 1
ATOM 745 C CA . GLU A 1 94 ? -9.435 -3.421 -12.172 1.00 94.00 94 GLU A CA 1
ATOM 746 C C . GLU A 1 94 ? -8.131 -4.084 -11.710 1.00 94.00 94 GLU A C 1
ATOM 748 O O . GLU A 1 94 ? -8.042 -5.302 -11.572 1.00 94.00 94 GLU A O 1
ATOM 753 N N . SER A 1 95 ? -7.100 -3.278 -11.442 1.00 92.81 95 SER A N 1
ATOM 754 C CA . SER A 1 95 ? -5.822 -3.788 -10.948 1.00 92.81 95 SER A CA 1
ATOM 755 C C . SER A 1 95 ? -5.934 -4.334 -9.519 1.00 92.81 9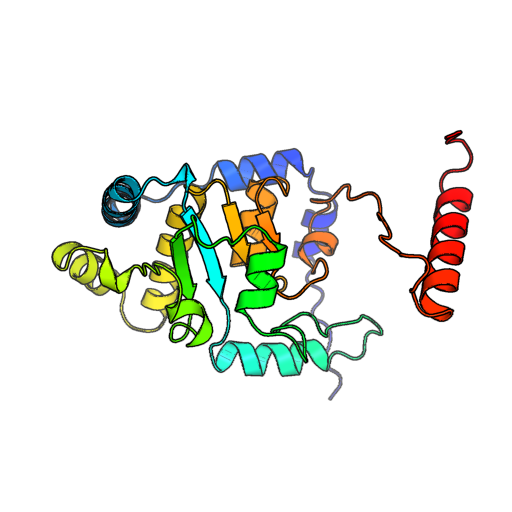5 SER A C 1
ATOM 757 O O . SER A 1 95 ? -5.259 -5.309 -9.188 1.00 92.81 95 SER A O 1
ATOM 759 N N . LEU A 1 96 ? -6.774 -3.741 -8.669 1.00 95.00 96 LEU A N 1
ATOM 760 C CA . LEU A 1 96 ? -7.031 -4.237 -7.314 1.00 95.00 96 LEU A CA 1
ATOM 761 C C . LEU A 1 96 ? -7.917 -5.492 -7.314 1.00 95.00 96 LEU A C 1
ATOM 763 O O . LEU A 1 96 ? -7.679 -6.405 -6.523 1.00 95.00 96 LEU A O 1
ATOM 767 N N . GLU A 1 97 ? -8.915 -5.555 -8.196 1.00 94.62 97 GLU A N 1
ATOM 768 C CA . GLU A 1 97 ? -9.844 -6.686 -8.330 1.00 94.62 97 GLU A CA 1
ATOM 769 C C . GLU A 1 97 ? -9.112 -7.969 -8.733 1.00 94.62 97 GLU A C 1
ATOM 771 O O . GLU A 1 97 ? -9.280 -9.004 -8.084 1.00 94.62 97 GLU A O 1
ATOM 776 N N . ASP A 1 98 ? -8.174 -7.873 -9.680 1.00 89.81 98 ASP A N 1
ATOM 777 C CA . ASP A 1 98 ? -7.249 -8.959 -10.041 1.00 89.81 98 ASP A CA 1
ATOM 778 C C . ASP A 1 98 ? -6.452 -9.519 -8.845 1.00 89.81 98 ASP A C 1
ATOM 780 O O . ASP A 1 98 ? -5.873 -10.602 -8.925 1.00 89.81 98 ASP A O 1
ATOM 784 N N . ARG A 1 99 ? -6.357 -8.758 -7.749 1.00 90.44 99 ARG A N 1
ATOM 785 C CA . ARG A 1 99 ? -5.525 -9.042 -6.567 1.00 90.44 99 ARG A CA 1
ATOM 786 C C . ARG A 1 99 ? -6.353 -9.272 -5.308 1.00 90.44 99 ARG A C 1
ATOM 788 O O . ARG A 1 99 ? -5.834 -9.209 -4.195 1.00 90.44 99 ARG A O 1
ATOM 795 N N . GLY A 1 100 ? -7.637 -9.568 -5.488 1.00 88.38 100 GLY A N 1
ATOM 796 C CA . GLY A 1 100 ? -8.518 -10.021 -4.420 1.00 88.38 100 GLY A CA 1
ATOM 797 C C . GLY A 1 100 ? -9.405 -8.940 -3.814 1.00 88.38 100 GLY A C 1
ATOM 798 O O . GLY A 1 100 ? -10.108 -9.241 -2.844 1.00 88.38 100 GLY A O 1
ATOM 799 N N . LEU A 1 101 ? -9.426 -7.717 -4.362 1.00 95.06 101 LEU A N 1
ATOM 800 C CA . LEU A 1 101 ? -10.504 -6.778 -4.054 1.00 95.06 101 LEU A CA 1
ATOM 801 C C . LEU A 1 101 ? -11.815 -7.316 -4.636 1.00 95.06 101 LEU A C 1
ATOM 803 O O . LEU A 1 101 ? -11.921 -7.615 -5.818 1.00 95.06 101 LEU A O 1
ATOM 807 N N . THR A 1 102 ? -12.827 -7.444 -3.789 1.00 94.75 102 THR A N 1
ATOM 808 C CA . THR A 1 102 ? -14.169 -7.886 -4.180 1.00 94.75 102 THR A CA 1
ATOM 809 C C . THR A 1 102 ? -15.198 -7.000 -3.493 1.00 94.75 102 THR A C 1
ATOM 811 O O . THR A 1 102 ? -14.881 -6.312 -2.524 1.00 94.75 102 THR A O 1
ATOM 814 N N . LYS A 1 103 ? -16.449 -7.012 -3.963 1.00 92.69 103 LYS A N 1
ATOM 815 C CA . LYS A 1 103 ? -17.519 -6.165 -3.405 1.00 92.69 103 LYS A CA 1
ATOM 816 C C . LYS A 1 103 ? -17.882 -6.474 -1.949 1.00 92.69 103 LYS A C 1
ATOM 818 O O . LYS A 1 103 ? -18.493 -5.634 -1.301 1.00 92.69 103 LYS A O 1
ATOM 823 N N . SER A 1 104 ? -17.509 -7.643 -1.430 1.00 92.81 104 SER A N 1
ATOM 824 C CA . SER A 1 104 ? -17.680 -7.987 -0.014 1.00 92.81 104 SER A CA 1
ATOM 825 C C . SER A 1 104 ? -16.571 -7.439 0.885 1.00 92.81 104 SER A C 1
ATOM 827 O O . SER A 1 104 ? -16.717 -7.484 2.103 1.00 92.81 104 SER A O 1
ATOM 829 N N . LYS A 1 105 ? -15.464 -6.950 0.312 1.00 96.00 105 LYS A N 1
ATOM 830 C CA . LYS A 1 105 ? -14.330 -6.408 1.062 1.00 96.00 105 LYS A CA 1
ATOM 831 C C . LYS A 1 105 ? -14.380 -4.885 1.128 1.00 96.00 105 LYS A C 1
ATOM 833 O O . LYS A 1 105 ? -14.837 -4.218 0.198 1.00 96.00 105 LYS A O 1
ATOM 838 N N . TRP A 1 106 ? -13.871 -4.334 2.223 1.00 97.38 106 TRP A N 1
ATOM 839 C CA . TRP A 1 106 ? -13.664 -2.897 2.391 1.00 97.38 106 TRP A CA 1
ATOM 840 C C . TRP A 1 106 ? -12.176 -2.551 2.252 1.00 97.38 106 TRP A C 1
ATOM 842 O O . TRP A 1 106 ? -11.303 -3.410 2.376 1.00 97.38 106 TRP A O 1
ATOM 852 N N . VAL A 1 107 ? -11.883 -1.288 1.950 1.00 98.25 107 VAL A N 1
ATOM 853 C CA . VAL A 1 107 ? -10.529 -0.815 1.649 1.00 98.25 107 VAL A CA 1
ATOM 854 C C . VAL A 1 107 ? -10.071 0.164 2.719 1.00 98.25 107 VAL A C 1
ATOM 856 O O . VAL A 1 107 ? -10.706 1.196 2.925 1.00 98.25 107 VAL A O 1
ATOM 859 N N . TYR A 1 108 ? -8.938 -0.123 3.354 1.00 98.31 108 TYR A N 1
ATOM 860 C CA . TYR A 1 108 ? -8.133 0.900 4.011 1.00 98.31 108 TYR A CA 1
ATOM 861 C C . TYR A 1 108 ? -7.207 1.529 2.974 1.00 98.31 108 TYR A C 1
ATOM 863 O O . TYR A 1 108 ? -6.280 0.883 2.487 1.00 98.31 108 TYR A O 1
ATOM 871 N N . TYR A 1 109 ? -7.483 2.771 2.597 1.00 98.00 109 TYR A N 1
ATOM 872 C CA . TYR A 1 109 ? -6.734 3.476 1.566 1.00 98.00 109 TYR A CA 1
ATOM 873 C C . TYR A 1 109 ? -5.648 4.345 2.205 1.00 98.00 109 TYR A C 1
ATOM 875 O O . TYR A 1 109 ? -5.944 5.356 2.850 1.00 98.00 109 TYR A O 1
ATOM 883 N N . CYS A 1 110 ? -4.386 3.967 1.996 1.00 96.31 110 CYS A N 1
ATOM 884 C CA . CYS A 1 110 ? -3.224 4.791 2.305 1.00 96.31 110 CYS A CA 1
ATOM 885 C C . CYS A 1 110 ? -2.640 5.358 1.004 1.00 96.31 110 CYS A C 1
ATOM 887 O O . CYS A 1 110 ? -1.859 4.723 0.298 1.00 96.31 110 CYS A O 1
ATOM 889 N N . GLY A 1 111 ? -3.082 6.565 0.657 1.00 93.19 111 GLY A N 1
ATOM 890 C CA . GLY A 1 111 ? -2.608 7.307 -0.507 1.00 93.19 111 GLY A CA 1
ATOM 891 C C . GLY A 1 111 ? -1.884 8.592 -0.125 1.00 93.19 111 GLY A C 1
ATOM 892 O O . GLY A 1 111 ? -2.111 9.151 0.948 1.00 93.19 111 GLY A O 1
ATOM 893 N N . ASP A 1 112 ? -1.039 9.072 -1.033 1.00 89.19 112 ASP A N 1
ATOM 894 C CA . ASP A 1 112 ? -0.456 10.422 -1.029 1.00 89.19 112 ASP A CA 1
ATOM 895 C C . ASP A 1 112 ? -1.304 11.444 -1.818 1.00 89.19 112 ASP A C 1
ATOM 897 O O . ASP A 1 112 ? -0.925 12.607 -1.935 1.00 89.19 112 ASP A O 1
ATOM 901 N N . HIS A 1 113 ? -2.456 11.012 -2.340 1.00 92.25 113 HIS A N 1
ATOM 902 C CA . HIS A 1 113 ? -3.431 11.823 -3.066 1.00 92.25 113 HIS A CA 1
ATOM 903 C C . HIS A 1 113 ? -4.865 11.327 -2.788 1.00 92.25 113 HIS A C 1
ATOM 905 O O . HIS A 1 113 ? -5.059 10.230 -2.251 1.00 92.25 113 HIS A O 1
ATOM 911 N N . ASP A 1 114 ? -5.862 12.118 -3.193 1.00 93.25 114 ASP A N 1
ATOM 912 C CA . ASP A 1 114 ? -7.295 11.800 -3.141 1.00 93.25 114 ASP A CA 1
ATOM 913 C C . ASP A 1 114 ? -7.642 10.384 -3.622 1.00 93.25 114 ASP A C 1
ATOM 915 O O . ASP A 1 114 ? -7.002 9.818 -4.512 1.00 93.25 114 ASP A O 1
ATOM 919 N N . ILE A 1 115 ? -8.706 9.833 -3.031 1.00 95.38 115 ILE A N 1
ATOM 920 C CA . ILE A 1 115 ? -9.261 8.525 -3.393 1.00 95.38 115 ILE A CA 1
ATOM 921 C C . ILE A 1 115 ? -9.767 8.583 -4.848 1.00 95.38 115 ILE A C 1
ATOM 923 O O . ILE A 1 115 ? -10.620 9.426 -5.138 1.00 95.38 115 ILE A O 1
ATOM 927 N N . PRO A 1 116 ? -9.317 7.675 -5.736 1.00 94.75 116 PRO A N 1
ATOM 928 C CA . PRO A 1 116 ? -9.827 7.570 -7.102 1.00 94.75 116 PRO A CA 1
ATOM 929 C C . PRO A 1 116 ? -11.349 7.391 -7.152 1.00 94.75 116 PRO A C 1
ATOM 931 O O . PRO A 1 116 ? -11.931 6.684 -6.323 1.00 94.75 116 PRO A O 1
ATOM 934 N N . ASP A 1 117 ? -12.006 8.007 -8.136 1.00 95.44 117 ASP A N 1
ATOM 935 C CA . ASP A 1 117 ? -13.467 7.982 -8.273 1.00 95.44 117 ASP A CA 1
ATOM 936 C C . ASP A 1 117 ? -14.021 6.559 -8.394 1.00 95.44 117 ASP A C 1
ATOM 938 O O . ASP A 1 117 ? -15.082 6.244 -7.855 1.00 95.44 117 ASP A O 1
ATOM 942 N N . GLU A 1 118 ? -13.274 5.671 -9.039 1.00 94.12 118 GLU A N 1
ATOM 943 C CA . GLU A 1 118 ? -13.641 4.276 -9.262 1.00 94.12 118 GLU A CA 1
ATOM 944 C C . GLU A 1 118 ? -13.783 3.504 -7.937 1.00 94.12 118 GLU A C 1
ATOM 946 O O . GLU A 1 118 ? -14.641 2.622 -7.796 1.00 94.12 118 GLU A O 1
ATOM 951 N N . LEU A 1 119 ? -12.987 3.875 -6.927 1.00 95.44 119 LEU A N 1
ATOM 952 C CA . LEU A 1 119 ? -13.027 3.273 -5.595 1.00 95.44 119 LEU A CA 1
ATOM 953 C C . LEU A 1 119 ? -14.235 3.729 -4.764 1.00 95.44 119 LEU A C 1
ATOM 955 O O . LEU A 1 119 ? -14.558 3.080 -3.772 1.00 95.44 119 LEU A O 1
ATOM 959 N N . LYS A 1 120 ? -14.971 4.772 -5.175 1.00 92.88 120 LYS A N 1
ATOM 960 C CA . LYS A 1 120 ? -16.180 5.237 -4.462 1.00 92.88 120 LYS A CA 1
ATOM 961 C C . LYS A 1 120 ? -17.312 4.207 -4.449 1.00 92.88 120 LYS A C 1
ATOM 963 O O . LYS A 1 120 ? -18.228 4.315 -3.641 1.00 92.88 120 LYS A O 1
ATOM 968 N N . SER A 1 121 ? -17.247 3.201 -5.323 1.00 94.81 121 SER A N 1
ATOM 969 C CA . SER A 1 121 ? -18.173 2.061 -5.342 1.00 94.81 121 SER A CA 1
ATOM 970 C C . SER A 1 121 ? -17.878 0.994 -4.271 1.00 94.81 121 SER A C 1
ATOM 972 O O . SER A 1 121 ? -18.534 -0.050 -4.257 1.00 94.81 121 SER A O 1
ATOM 974 N N . TYR A 1 122 ? -16.883 1.237 -3.415 1.00 96.69 122 TYR A N 1
ATOM 975 C CA . TYR A 1 122 ? -16.463 0.395 -2.299 1.00 96.69 122 TYR A CA 1
ATOM 976 C C . TYR A 1 122 ? -16.568 1.166 -0.978 1.00 96.69 122 TYR A C 1
ATOM 978 O O . TYR A 1 122 ? -16.542 2.398 -0.946 1.00 96.69 122 TYR A O 1
ATOM 986 N N . THR A 1 123 ? -16.625 0.440 0.139 1.00 96.88 123 THR A N 1
ATOM 987 C CA . THR A 1 123 ? -16.411 1.042 1.460 1.00 96.88 123 THR A CA 1
ATOM 988 C C . THR A 1 123 ? -14.929 1.369 1.604 1.00 96.88 123 THR A C 1
ATOM 990 O O . THR A 1 123 ? -14.112 0.463 1.756 1.00 96.88 123 THR A O 1
ATOM 993 N N . VAL A 1 124 ? -14.584 2.657 1.539 1.00 97.31 124 VAL A N 1
ATOM 994 C CA . VAL A 1 124 ? -13.200 3.139 1.650 1.00 97.31 124 VAL A CA 1
ATOM 995 C C . VAL A 1 124 ? -13.022 3.956 2.924 1.00 97.31 124 VAL A C 1
ATOM 997 O O . VAL A 1 124 ? -13.655 5.002 3.112 1.00 97.31 124 VAL A O 1
ATOM 1000 N N . LEU A 1 125 ? -12.123 3.481 3.779 1.00 97.31 125 LEU A N 1
ATOM 1001 C CA . LEU A 1 125 ? -11.697 4.125 5.011 1.00 97.31 125 LEU A CA 1
ATOM 1002 C C . LEU A 1 125 ? -10.304 4.721 4.814 1.00 97.31 125 LEU A C 1
ATOM 1004 O O . LEU A 1 125 ? -9.437 4.121 4.183 1.00 97.31 125 LEU A O 1
ATOM 1008 N N . THR A 1 126 ? -10.091 5.906 5.371 1.00 96.50 126 THR A N 1
ATOM 1009 C CA . THR A 1 126 ? -8.785 6.569 5.420 1.00 96.50 126 THR A CA 1
ATOM 1010 C C . THR A 1 126 ? -8.505 6.969 6.856 1.00 96.50 126 THR A C 1
ATOM 1012 O O . THR A 1 126 ? -9.446 7.209 7.618 1.00 96.50 126 THR A O 1
ATOM 1015 N N . LYS A 1 127 ? -7.225 7.100 7.213 1.00 94.69 127 LYS A N 1
ATOM 1016 C CA . LYS A 1 127 ? -6.799 7.617 8.521 1.00 94.69 127 LYS A CA 1
ATOM 1017 C C . LYS A 1 127 ? -7.540 8.894 8.931 1.00 94.69 127 LYS A C 1
ATOM 1019 O O . LYS A 1 127 ? -8.028 8.966 10.050 1.00 94.69 127 LYS A O 1
ATOM 1024 N N . ASP A 1 128 ? -7.733 9.842 8.014 1.00 91.62 128 ASP A N 1
ATOM 1025 C CA . ASP A 1 128 ? -8.381 11.128 8.311 1.00 91.62 128 ASP A CA 1
ATOM 1026 C C . ASP A 1 128 ? -9.866 10.997 8.671 1.00 91.62 128 ASP A C 1
ATOM 1028 O O . ASP A 1 128 ? -10.420 11.868 9.338 1.00 91.62 128 ASP A O 1
ATOM 1032 N N . ARG A 1 129 ? -10.522 9.920 8.217 1.00 93.50 129 ARG A N 1
ATOM 1033 C CA . ARG A 1 129 ? -11.942 9.650 8.487 1.00 93.50 129 ARG A CA 1
ATOM 1034 C C . ARG A 1 129 ? -12.169 8.876 9.777 1.00 93.50 129 ARG A C 1
ATOM 1036 O O . ARG A 1 129 ? -13.235 9.013 10.367 1.00 93.50 129 ARG A O 1
ATOM 1043 N N . ILE A 1 130 ? -11.216 8.034 10.167 1.00 95.19 130 ILE A N 1
ATOM 1044 C CA . ILE A 1 130 ? -11.388 7.086 11.278 1.00 95.19 130 ILE A CA 1
ATOM 1045 C C . ILE A 1 130 ? -10.587 7.468 12.522 1.00 95.19 130 ILE A C 1
ATOM 1047 O O . ILE A 1 130 ? -10.957 7.064 13.620 1.00 95.19 130 ILE A O 1
ATOM 1051 N N . MET A 1 131 ? -9.516 8.254 12.380 1.00 94.69 131 MET A N 1
ATOM 1052 C CA . MET A 1 131 ? -8.726 8.697 13.522 1.00 94.69 131 MET A CA 1
ATOM 1053 C C . MET A 1 131 ? -9.507 9.739 14.343 1.00 94.69 131 MET A C 1
ATOM 1055 O O . MET A 1 131 ? -9.973 10.736 13.782 1.00 94.69 131 MET A O 1
ATOM 1059 N N . PRO A 1 132 ? -9.607 9.575 15.676 1.00 95.00 132 PRO A N 1
ATOM 1060 C CA . PRO A 1 132 ? -10.204 10.581 16.545 1.00 95.00 132 PRO A CA 1
ATOM 1061 C C . PRO A 1 132 ? -9.484 11.933 16.459 1.00 95.00 132 PRO A C 1
ATOM 1063 O O . PRO A 1 132 ? -8.256 11.990 16.418 1.00 95.00 132 PRO A O 1
ATOM 1066 N N . GLU A 1 133 ? -10.238 13.035 16.549 1.00 94.62 133 GLU A N 1
ATOM 1067 C CA . GLU A 1 133 ? -9.688 14.401 16.484 1.00 94.62 133 GLU A CA 1
ATOM 1068 C C . GLU A 1 133 ? -8.512 14.612 17.445 1.00 94.62 133 GLU A C 1
ATOM 1070 O O . GLU A 1 133 ? -7.483 15.162 17.063 1.00 94.62 133 GLU A O 1
ATOM 1075 N N . LYS A 1 134 ? -8.645 14.132 18.688 1.00 95.44 134 LYS A N 1
ATOM 1076 C CA . LYS A 1 134 ? -7.605 14.252 19.721 1.00 95.44 134 LYS A CA 1
ATOM 1077 C C . LYS A 1 134 ? -6.272 13.622 19.288 1.00 95.44 134 LYS A C 1
ATOM 1079 O O . LYS A 1 134 ? -5.216 14.172 19.582 1.00 95.44 134 LYS A O 1
ATOM 1084 N N . ASP A 1 135 ? -6.325 12.502 18.569 1.00 94.44 135 ASP A N 1
ATOM 1085 C CA . ASP A 1 135 ? -5.144 11.749 18.151 1.00 94.44 135 ASP A CA 1
ATOM 1086 C C . ASP A 1 135 ? -4.548 12.382 16.894 1.00 94.44 135 ASP A C 1
ATOM 1088 O O . ASP A 1 135 ? -3.330 12.510 16.784 1.00 94.44 135 ASP A O 1
ATOM 1092 N N . ARG A 1 136 ? -5.397 12.913 16.004 1.00 92.56 136 ARG A N 1
ATOM 1093 C CA . ARG A 1 136 ? -4.949 13.731 14.873 1.00 92.56 136 ARG A CA 1
ATOM 1094 C C . ARG A 1 136 ? -4.180 14.964 15.346 1.00 92.56 136 ARG A C 1
ATOM 1096 O O . ARG A 1 136 ? -3.115 15.261 14.813 1.00 92.56 136 ARG A O 1
ATOM 1103 N N . GLN A 1 137 ? -4.676 15.653 16.374 1.00 91.94 137 GLN A N 1
ATOM 1104 C CA . GLN A 1 137 ? -3.957 16.776 16.984 1.00 91.94 137 GLN A CA 1
ATOM 1105 C C . GLN A 1 137 ? -2.639 16.333 17.631 1.00 91.94 137 GLN A C 1
ATOM 1107 O O . GLN A 1 137 ? -1.646 17.048 17.532 1.00 91.94 137 GLN A O 1
ATOM 1112 N N . ALA A 1 138 ? -2.588 15.143 18.235 1.00 91.75 138 ALA A N 1
ATOM 1113 C CA . ALA A 1 138 ? -1.342 14.596 18.767 1.00 91.75 138 ALA A CA 1
ATOM 1114 C C . ALA A 1 138 ? -0.302 14.320 17.663 1.00 91.75 138 ALA A C 1
ATOM 1116 O O . ALA A 1 138 ? 0.880 14.581 17.875 1.00 91.75 138 ALA A O 1
ATOM 1117 N N . VAL A 1 139 ? -0.723 13.866 16.475 1.00 90.88 139 VAL A N 1
ATOM 1118 C CA . VAL A 1 139 ? 0.163 13.722 15.303 1.00 90.88 139 VAL A CA 1
ATOM 1119 C C . VAL A 1 139 ? 0.706 15.081 14.851 1.00 90.88 139 VAL A C 1
ATOM 1121 O O . VAL A 1 139 ? 1.911 15.222 14.659 1.00 90.88 139 VAL A O 1
ATOM 1124 N N . LEU A 1 140 ? -0.162 16.094 14.744 1.00 89.31 140 LEU A N 1
ATOM 1125 C CA . LEU A 1 140 ? 0.233 17.467 14.390 1.00 89.31 140 LEU A CA 1
ATOM 1126 C C . LEU A 1 140 ? 1.166 18.109 15.432 1.00 89.31 140 LEU A C 1
ATOM 1128 O O . LEU A 1 140 ? 1.975 18.964 15.088 1.00 89.31 140 LEU 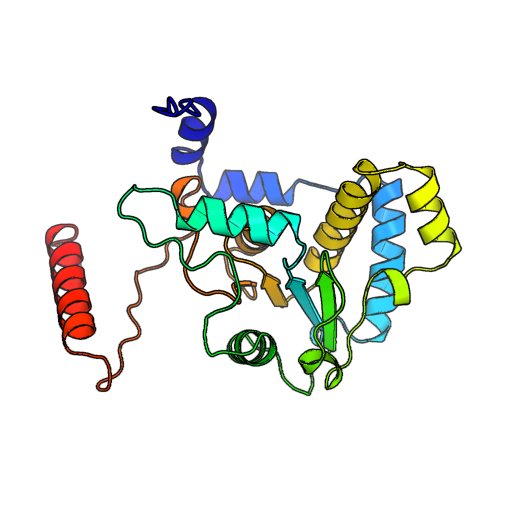A O 1
ATOM 1132 N N . ALA A 1 141 ? 1.056 17.714 16.701 1.00 88.12 141 ALA A N 1
ATOM 1133 C CA . ALA A 1 141 ? 1.907 18.216 17.776 1.00 88.12 141 ALA A CA 1
ATOM 1134 C C . ALA A 1 141 ? 3.300 17.567 17.801 1.00 88.12 141 ALA A C 1
ATOM 1136 O O . ALA A 1 141 ? 4.230 18.148 18.358 1.00 88.12 141 ALA A O 1
ATOM 1137 N N . LEU A 1 142 ? 3.448 16.367 17.230 1.00 83.62 142 LEU A N 1
ATOM 1138 C CA . LEU A 1 142 ? 4.721 15.649 17.181 1.00 83.62 142 LEU A CA 1
ATOM 1139 C C . LEU A 1 142 ? 5.690 16.246 16.159 1.00 83.62 142 LEU A C 1
ATOM 1141 O O . LEU A 1 142 ? 6.879 16.345 16.446 1.00 83.62 142 LEU A O 1
ATOM 1145 N N . HIS A 1 143 ? 5.189 16.637 14.986 1.00 80.25 143 HIS A N 1
ATOM 1146 C CA . HIS A 1 143 ? 6.000 17.142 13.880 1.00 80.25 143 HIS A CA 1
ATOM 1147 C C . HIS A 1 143 ? 5.226 18.153 13.030 1.00 80.25 143 HIS A C 1
ATOM 1149 O O . HIS A 1 143 ? 3.998 18.133 12.975 1.00 80.25 143 HIS A O 1
ATOM 1155 N N . SER A 1 144 ? 5.953 19.014 12.313 1.00 74.56 144 SER A N 1
ATOM 1156 C CA . SER A 1 144 ? 5.373 19.993 11.384 1.00 74.56 144 SER A CA 1
ATOM 1157 C C . SER A 1 144 ? 6.031 19.906 10.006 1.00 74.56 144 SER A C 1
ATOM 1159 O O . SER A 1 144 ? 7.195 19.525 9.896 1.00 74.56 144 SER A O 1
ATOM 1161 N N . GLY A 1 145 ? 5.295 20.260 8.949 1.00 76.25 145 GLY A N 1
ATOM 1162 C CA . GLY A 1 145 ? 5.815 20.240 7.576 1.00 76.25 145 GLY A CA 1
ATOM 1163 C C . GLY A 1 145 ? 6.032 18.824 7.034 1.00 76.25 145 GLY A C 1
ATOM 1164 O O . GLY A 1 145 ? 5.243 17.930 7.320 1.00 76.25 145 GLY A O 1
ATOM 1165 N N . ASP A 1 146 ? 7.092 18.613 6.253 1.00 70.62 146 ASP A N 1
ATOM 1166 C CA . ASP A 1 146 ? 7.347 17.345 5.546 1.00 70.62 146 ASP A CA 1
ATOM 1167 C C . ASP A 1 146 ? 7.519 16.137 6.483 1.00 70.62 146 ASP A C 1
ATOM 1169 O O . ASP A 1 146 ? 7.129 15.022 6.137 1.00 70.62 146 ASP A O 1
ATOM 1173 N N . GLU A 1 147 ? 8.014 16.357 7.703 1.00 73.69 147 GLU A N 1
ATOM 1174 C CA . GLU A 1 147 ? 8.168 15.309 8.721 1.00 73.69 147 GLU A CA 1
ATOM 1175 C C . GLU A 1 147 ? 6.823 14.680 9.116 1.00 73.69 147 GLU A C 1
ATOM 1177 O O . GLU A 1 147 ? 6.758 13.501 9.475 1.00 73.69 147 GLU A O 1
ATOM 1182 N N . ILE A 1 148 ? 5.721 15.431 8.993 1.00 86.00 148 ILE A N 1
ATOM 1183 C CA . ILE A 1 148 ? 4.392 14.901 9.294 1.00 86.00 148 ILE A CA 1
ATOM 1184 C C . ILE A 1 148 ? 3.934 13.879 8.256 1.00 86.00 148 ILE A C 1
ATOM 1186 O O . ILE A 1 148 ? 3.239 12.924 8.596 1.00 86.00 148 ILE A O 1
ATOM 1190 N N . ARG A 1 149 ? 4.337 14.048 6.989 1.00 86.12 149 ARG A N 1
ATOM 1191 C CA . ARG A 1 149 ? 4.008 13.108 5.912 1.00 86.12 149 ARG A CA 1
ATOM 1192 C C . ARG A 1 149 ? 4.655 11.758 6.187 1.00 86.12 149 ARG A C 1
ATOM 1194 O O . ARG A 1 149 ? 4.009 10.725 6.028 1.00 86.12 149 ARG A O 1
ATOM 1201 N N . ASP A 1 150 ? 5.907 11.774 6.627 1.00 86.75 150 ASP A N 1
ATOM 1202 C CA . ASP A 1 150 ? 6.661 10.561 6.921 1.00 86.75 150 ASP A CA 1
ATOM 1203 C C . ASP A 1 150 ? 6.140 9.882 8.199 1.00 86.75 150 ASP A C 1
ATOM 1205 O O . ASP A 1 150 ? 6.034 8.655 8.242 1.00 86.75 150 ASP A O 1
ATOM 1209 N N . LEU A 1 151 ? 5.700 10.657 9.200 1.00 89.69 151 LEU A N 1
ATOM 1210 C CA . LEU A 1 151 ? 4.991 10.121 10.365 1.00 89.69 151 LEU A CA 1
ATOM 1211 C C . LEU A 1 151 ? 3.660 9.461 9.971 1.00 89.69 151 LEU A C 1
ATOM 1213 O O . LEU A 1 151 ? 3.365 8.355 10.424 1.00 89.69 151 LEU A O 1
ATOM 1217 N N . TRP A 1 152 ? 2.874 10.089 9.093 1.00 92.94 152 TRP A N 1
ATOM 1218 C CA . TRP A 1 152 ? 1.647 9.489 8.570 1.00 92.94 152 TRP A CA 1
ATOM 1219 C C . TRP A 1 152 ? 1.914 8.213 7.782 1.00 92.94 152 TRP A C 1
ATOM 1221 O O . TRP A 1 152 ? 1.211 7.223 7.979 1.00 92.94 152 TRP A O 1
ATOM 1231 N N . ALA A 1 153 ? 2.952 8.206 6.946 1.00 92.56 153 ALA A N 1
ATOM 1232 C CA . ALA A 1 153 ? 3.385 7.001 6.257 1.00 92.56 153 ALA A CA 1
ATOM 1233 C C . ALA A 1 153 ? 3.780 5.912 7.266 1.00 92.56 153 ALA A C 1
ATOM 1235 O O . ALA A 1 153 ? 3.409 4.759 7.096 1.00 92.56 153 ALA A O 1
ATOM 1236 N N . LEU A 1 154 ? 4.462 6.247 8.362 1.00 92.81 154 LEU A N 1
ATOM 1237 C CA . LEU A 1 154 ? 4.813 5.271 9.393 1.00 92.81 154 LEU A CA 1
ATOM 1238 C C . LEU A 1 154 ? 3.577 4.701 10.115 1.00 92.81 154 LEU A C 1
ATOM 1240 O O . LEU A 1 154 ? 3.511 3.495 10.366 1.00 92.81 154 LEU A O 1
ATOM 1244 N N . ILE A 1 155 ? 2.582 5.540 10.411 1.00 95.56 155 ILE A N 1
ATOM 1245 C CA . ILE A 1 155 ? 1.292 5.114 10.974 1.00 95.56 155 ILE A CA 1
ATOM 1246 C C . ILE A 1 155 ? 0.572 4.174 10.001 1.00 95.56 155 ILE A C 1
ATOM 1248 O O . ILE A 1 155 ? 0.169 3.075 10.390 1.00 95.56 155 ILE A O 1
ATOM 1252 N N . ASP A 1 156 ? 0.461 4.564 8.729 1.00 97.31 156 ASP A N 1
ATOM 1253 C CA . ASP A 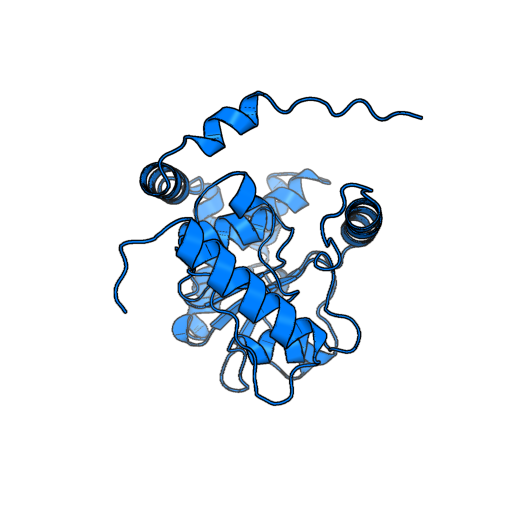1 156 ? -0.144 3.746 7.676 1.00 97.31 156 ASP A CA 1
ATOM 1254 C C . ASP A 1 156 ? 0.608 2.421 7.506 1.00 97.31 156 ASP A C 1
ATOM 1256 O O . ASP A 1 156 ? -0.011 1.370 7.345 1.00 97.31 156 ASP A O 1
ATOM 1260 N N . PHE A 1 157 ? 1.938 2.430 7.620 1.00 96.44 157 PHE A N 1
ATOM 1261 C CA . PHE A 1 157 ? 2.764 1.231 7.536 1.00 96.44 157 PHE A CA 1
ATOM 1262 C C . PHE A 1 157 ? 2.381 0.211 8.614 1.00 96.44 157 PHE A C 1
ATOM 1264 O O . PHE A 1 157 ? 2.055 -0.940 8.311 1.00 96.44 157 PHE A O 1
ATOM 1271 N N . PHE A 1 158 ? 2.375 0.609 9.884 1.00 96.62 158 PHE A N 1
ATOM 1272 C CA . PHE A 1 158 ? 2.046 -0.324 10.963 1.00 96.62 158 PHE A CA 1
ATOM 1273 C C . PHE A 1 158 ? 0.558 -0.683 11.026 1.00 96.62 158 PHE A C 1
ATOM 1275 O O . PHE A 1 158 ? 0.230 -1.801 11.426 1.00 96.62 158 PHE A O 1
ATOM 1282 N N . THR A 1 159 ? -0.324 0.210 10.574 1.00 97.06 159 THR A N 1
ATOM 1283 C CA . THR A 1 159 ? -1.755 -0.080 10.414 1.00 97.06 159 THR A CA 1
ATOM 1284 C C . THR A 1 159 ? -1.960 -1.164 9.363 1.00 97.06 159 THR A C 1
ATOM 1286 O O . THR A 1 159 ? -2.568 -2.196 9.634 1.00 97.06 159 THR A O 1
ATOM 1289 N N . CYS A 1 160 ? -1.361 -1.000 8.182 1.00 97.44 160 CYS A N 1
ATOM 1290 C CA . CYS A 1 160 ? -1.459 -1.978 7.106 1.00 97.44 160 CYS A CA 1
ATOM 1291 C C . CYS A 1 160 ? -0.882 -3.338 7.493 1.00 97.44 160 CYS A C 1
ATOM 1293 O O . CYS A 1 160 ? -1.370 -4.344 6.994 1.00 97.44 160 CYS A O 1
ATOM 1295 N N . ARG A 1 161 ? 0.105 -3.406 8.401 1.00 95.25 161 ARG A N 1
ATOM 1296 C CA . ARG A 1 161 ? 0.624 -4.678 8.943 1.00 95.25 161 ARG A CA 1
ATOM 1297 C C . ARG A 1 161 ? -0.420 -5.535 9.664 1.00 95.25 161 ARG A C 1
ATOM 1299 O O . ARG A 1 161 ? -0.178 -6.730 9.774 1.00 95.25 161 ARG A O 1
ATOM 1306 N N . GLN A 1 162 ? -1.535 -4.963 10.118 1.00 95.44 162 GLN A N 1
ATOM 1307 C CA . GLN A 1 162 ? -2.612 -5.724 10.763 1.00 95.44 162 GLN A CA 1
ATOM 1308 C C . GLN A 1 162 ? -3.526 -6.443 9.760 1.00 95.44 162 GLN A C 1
ATOM 1310 O O . GLN A 1 162 ? -4.314 -7.295 10.151 1.00 95.44 162 GLN A O 1
ATOM 1315 N N . PHE A 1 163 ? -3.433 -6.109 8.471 1.00 96.44 163 PHE A N 1
ATOM 1316 C CA . PHE A 1 163 ? -4.256 -6.713 7.430 1.00 96.44 163 PHE A CA 1
ATOM 1317 C C . PHE A 1 163 ? -3.603 -7.979 6.881 1.00 96.44 163 PHE A C 1
ATOM 1319 O O . PHE A 1 163 ? -2.417 -7.967 6.524 1.00 96.44 163 PHE A O 1
ATOM 1326 N N . GLU A 1 164 ? -4.415 -9.024 6.708 1.00 94.88 164 GLU A N 1
ATOM 1327 C CA . GLU A 1 164 ? -4.038 -10.235 5.971 1.00 94.88 164 GLU A CA 1
ATOM 1328 C C . GLU A 1 164 ? -3.731 -9.910 4.501 1.00 94.88 164 GLU A C 1
ATOM 1330 O O . GLU A 1 164 ? -2.786 -10.440 3.922 1.00 94.88 164 GLU A O 1
ATOM 1335 N N . HIS A 1 165 ? -4.501 -8.988 3.913 1.00 96.06 165 HIS A N 1
ATOM 1336 C CA . HIS A 1 165 ? -4.391 -8.611 2.510 1.00 96.06 165 HIS A CA 1
ATOM 1337 C C . HIS A 1 165 ? -3.824 -7.195 2.338 1.00 96.06 165 HIS A C 1
ATOM 1339 O O . HIS A 1 165 ? -4.365 -6.214 2.856 1.00 96.06 165 HIS A O 1
ATOM 1345 N N . PHE A 1 166 ? -2.758 -7.083 1.548 1.00 96.50 166 PHE A N 1
ATOM 1346 C CA . PHE A 1 166 ? -2.096 -5.829 1.200 1.00 96.50 166 PHE A CA 1
ATOM 1347 C C . PHE A 1 166 ? -1.893 -5.722 -0.314 1.00 96.50 166 PHE A C 1
ATOM 1349 O O . PHE A 1 166 ? -1.401 -6.655 -0.947 1.00 96.50 166 PHE A O 1
ATOM 1356 N N . ILE A 1 167 ? -2.214 -4.570 -0.902 1.00 95.75 167 ILE A N 1
ATOM 1357 C CA . ILE A 1 167 ? -1.924 -4.274 -2.308 1.00 95.75 167 ILE A CA 1
ATOM 1358 C C . ILE A 1 167 ? -1.192 -2.935 -2.385 1.00 95.75 167 ILE A C 1
ATOM 1360 O O . ILE A 1 167 ? -1.725 -1.911 -1.970 1.00 95.75 167 ILE A O 1
ATOM 1364 N N . GLY A 1 168 ? 0.024 -2.921 -2.926 1.00 94.94 168 GLY A N 1
ATOM 1365 C CA . GLY A 1 168 ? 0.856 -1.720 -2.972 1.00 94.94 168 GLY A CA 1
ATOM 1366 C C . GLY A 1 168 ? 1.449 -1.413 -4.341 1.00 94.94 168 GLY A C 1
ATOM 1367 O O . GLY A 1 168 ? 1.319 -2.182 -5.294 1.00 94.94 168 GLY A O 1
ATOM 1368 N N . ASN A 1 169 ? 2.124 -0.267 -4.422 1.00 93.31 169 ASN A N 1
ATOM 1369 C CA . ASN A 1 169 ? 2.945 0.101 -5.571 1.00 93.31 169 ASN A CA 1
ATOM 1370 C C . ASN A 1 169 ? 4.265 -0.673 -5.549 1.00 93.31 169 ASN A C 1
ATOM 1372 O O . ASN A 1 169 ? 4.980 -0.654 -4.551 1.00 93.31 169 ASN A O 1
ATOM 1376 N N . SER A 1 170 ? 4.603 -1.273 -6.670 1.00 87.56 170 SER A N 1
ATOM 1377 C CA . SER A 1 170 ? 5.809 -2.046 -6.930 1.00 87.56 170 SER A CA 1
ATOM 1378 C C . SER A 1 170 ? 7.157 -1.330 -6.701 1.00 87.56 170 SER A C 1
ATOM 1380 O O . SER A 1 170 ? 8.109 -1.946 -6.226 1.00 87.56 170 SER A O 1
ATOM 1382 N N . VAL A 1 171 ? 7.279 -0.042 -7.050 1.00 89.31 171 VAL A N 1
ATOM 1383 C CA . VAL A 1 171 ? 8.542 0.728 -6.966 1.00 89.31 171 VAL A CA 1
ATOM 1384 C C . VAL A 1 171 ? 8.707 1.299 -5.563 1.00 89.31 17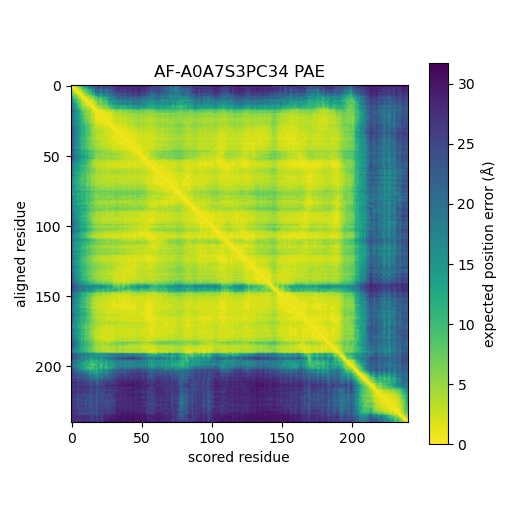1 VAL A C 1
ATOM 1386 O O . VAL A 1 171 ? 9.812 1.623 -5.133 1.00 89.31 171 VAL A O 1
ATOM 1389 N N . SER A 1 172 ? 7.606 1.433 -4.826 1.00 90.94 172 SER A N 1
ATOM 1390 C CA . SER A 1 172 ? 7.629 2.028 -3.502 1.00 90.94 172 SER A CA 1
ATOM 1391 C C . SER A 1 172 ? 8.329 1.128 -2.486 1.00 90.94 172 SER A C 1
ATOM 1393 O O . SER A 1 172 ? 7.926 -0.013 -2.249 1.00 90.94 172 SER A O 1
ATOM 1395 N N . THR A 1 173 ? 9.332 1.686 -1.807 1.00 88.31 173 THR A N 1
ATOM 1396 C CA . THR A 1 173 ? 10.032 1.032 -0.694 1.00 88.31 173 THR A CA 1
ATOM 1397 C C . THR A 1 173 ? 9.086 0.679 0.451 1.00 88.31 173 THR A C 1
ATOM 1399 O O . THR A 1 173 ? 9.231 -0.389 1.040 1.00 88.31 173 THR A O 1
ATOM 1402 N N . PHE A 1 174 ? 8.073 1.512 0.714 1.00 91.88 174 PHE A N 1
ATOM 1403 C CA . PHE A 1 174 ? 7.005 1.219 1.671 1.00 91.88 174 PHE A CA 1
ATOM 1404 C C . PHE A 1 174 ? 6.343 -0.127 1.358 1.00 91.88 174 PHE A C 1
ATOM 1406 O O . PHE A 1 174 ? 6.311 -1.021 2.204 1.00 91.88 174 PHE A O 1
ATOM 1413 N N . SER A 1 175 ? 5.848 -0.296 0.127 1.00 91.94 175 SER A N 1
ATOM 1414 C CA . SER A 1 175 ? 5.154 -1.523 -0.275 1.00 91.94 175 SER A CA 1
ATOM 1415 C C . SER A 1 175 ? 6.111 -2.703 -0.295 1.00 91.94 175 SER A C 1
ATOM 1417 O O . SER A 1 175 ? 5.762 -3.795 0.140 1.00 91.94 175 SER A O 1
ATOM 1419 N N . ALA A 1 176 ? 7.328 -2.485 -0.788 1.00 86.94 176 ALA A N 1
ATOM 1420 C CA . ALA A 1 176 ? 8.310 -3.542 -0.922 1.00 86.94 176 ALA A CA 1
ATOM 1421 C C . ALA A 1 176 ? 8.684 -4.143 0.446 1.00 86.94 176 ALA A C 1
ATOM 1423 O O . ALA A 1 176 ? 8.759 -5.364 0.568 1.00 86.94 176 ALA A O 1
ATOM 1424 N N . ILE A 1 177 ? 8.813 -3.320 1.494 1.00 87.94 177 ILE A N 1
ATOM 1425 C CA . ILE A 1 177 ? 9.016 -3.806 2.867 1.00 87.94 177 ILE A CA 1
ATOM 1426 C C . ILE A 1 177 ? 7.769 -4.546 3.379 1.00 87.94 177 ILE A C 1
ATOM 1428 O O . ILE A 1 177 ? 7.904 -5.614 3.972 1.00 87.94 177 ILE A O 1
ATOM 1432 N N . GLN A 1 178 ? 6.559 -4.028 3.133 1.00 91.12 178 GLN A N 1
ATOM 1433 C CA . GLN A 1 178 ? 5.313 -4.699 3.537 1.00 91.12 178 GLN A CA 1
ATOM 1434 C C . GLN A 1 178 ? 5.187 -6.104 2.942 1.00 91.12 178 GLN A C 1
ATOM 1436 O O . GLN A 1 178 ? 4.781 -7.039 3.634 1.00 91.12 178 GLN A O 1
ATOM 1441 N N . ILE A 1 179 ? 5.538 -6.252 1.668 1.00 87.00 179 ILE A N 1
ATOM 1442 C CA . ILE A 1 179 ? 5.484 -7.533 0.968 1.00 87.00 179 ILE A CA 1
ATOM 1443 C C . ILE A 1 179 ? 6.594 -8.462 1.470 1.00 87.00 179 ILE A C 1
ATOM 1445 O O . ILE A 1 179 ? 6.331 -9.639 1.702 1.00 87.00 179 ILE A O 1
ATOM 1449 N N . ALA A 1 180 ? 7.803 -7.939 1.704 1.00 83.75 180 ALA A N 1
ATOM 1450 C CA . ALA A 1 180 ? 8.915 -8.726 2.233 1.00 83.75 180 ALA A CA 1
ATOM 1451 C C . ALA A 1 180 ? 8.629 -9.286 3.634 1.00 83.75 180 ALA A C 1
ATOM 1453 O O . ALA A 1 180 ? 8.917 -10.447 3.898 1.00 83.75 180 ALA A O 1
ATOM 1454 N N . ILE A 1 181 ? 8.012 -8.494 4.515 1.00 87.31 181 ILE A N 1
ATOM 1455 C CA . ILE A 1 181 ? 7.589 -8.942 5.852 1.00 87.31 181 ILE A CA 1
ATOM 1456 C C . ILE A 1 181 ? 6.555 -10.074 5.776 1.00 87.31 181 ILE A C 1
ATOM 1458 O O . ILE A 1 181 ? 6.506 -10.916 6.666 1.00 87.31 181 ILE A O 1
ATOM 1462 N N . ARG A 1 182 ? 5.720 -10.088 4.733 1.00 89.06 182 ARG A N 1
ATOM 1463 C CA . ARG A 1 182 ? 4.669 -11.094 4.526 1.00 89.06 182 ARG A CA 1
ATOM 1464 C C . ARG A 1 182 ? 5.137 -12.324 3.758 1.00 89.06 182 ARG A C 1
ATOM 1466 O O . ARG A 1 182 ? 4.326 -13.208 3.506 1.00 89.06 182 ARG A O 1
ATOM 1473 N N . ASP A 1 183 ? 6.400 -12.356 3.334 1.00 82.94 183 ASP A N 1
ATOM 1474 C CA . ASP A 1 183 ? 6.941 -13.413 2.472 1.00 82.94 183 ASP A CA 1
ATOM 1475 C C . ASP A 1 183 ? 6.066 -13.662 1.220 1.00 82.94 183 ASP A C 1
ATOM 1477 O O . ASP A 1 183 ? 5.862 -14.784 0.766 1.00 82.94 183 ASP A O 1
ATOM 1481 N N . GLY A 1 184 ? 5.454 -12.595 0.689 1.00 74.19 184 GLY A N 1
ATOM 1482 C CA . GLY A 1 184 ? 4.530 -12.664 -0.450 1.00 74.19 184 GLY A CA 1
ATOM 1483 C C . GLY A 1 184 ? 3.134 -13.244 -0.163 1.00 74.19 184 GLY A C 1
ATOM 1484 O O . GLY A 1 184 ? 2.294 -13.246 -1.061 1.00 74.19 184 GLY A O 1
ATOM 1485 N N . ILE A 1 185 ? 2.836 -13.691 1.060 1.00 84.69 185 ILE A N 1
ATOM 1486 C CA . ILE A 1 185 ? 1.516 -14.225 1.425 1.00 84.69 185 ILE A CA 1
ATOM 1487 C C . ILE A 1 185 ? 0.532 -13.064 1.614 1.00 84.69 185 ILE A C 1
ATOM 1489 O O . ILE A 1 185 ? 0.763 -12.161 2.416 1.00 84.69 185 ILE A O 1
ATOM 1493 N N . GLY A 1 186 ? -0.563 -13.064 0.846 1.00 89.06 186 GLY A N 1
ATOM 1494 C CA . GLY A 1 186 ? -1.592 -12.018 0.928 1.00 89.06 186 GLY A CA 1
ATOM 1495 C C . GLY A 1 186 ? -1.113 -10.624 0.497 1.00 89.06 186 GLY A C 1
ATOM 1496 O O . GLY A 1 186 ? -1.784 -9.634 0.774 1.00 89.06 186 GLY A O 1
ATOM 1497 N N . ALA A 1 187 ? 0.037 -10.512 -0.176 1.00 91.38 187 ALA A N 1
ATOM 1498 C CA . ALA A 1 187 ? 0.681 -9.236 -0.476 1.00 91.38 187 ALA A CA 1
ATOM 1499 C C . ALA A 1 187 ? 0.984 -9.084 -1.973 1.00 91.38 187 ALA A C 1
ATOM 1501 O O . ALA A 1 187 ? 1.763 -9.850 -2.541 1.00 91.38 187 ALA A O 1
ATOM 1502 N N . TYR A 1 188 ? 0.403 -8.068 -2.615 1.00 90.12 188 TYR A N 1
ATOM 1503 C CA . TYR A 1 188 ? 0.403 -7.924 -4.074 1.00 90.12 188 TYR A CA 1
ATOM 1504 C C . TYR A 1 188 ? 0.772 -6.512 -4.552 1.00 90.12 188 TYR A C 1
ATOM 1506 O O . TYR A 1 188 ? 0.826 -5.552 -3.786 1.00 90.12 188 TYR A O 1
ATOM 1514 N N . TRP A 1 189 ? 1.029 -6.396 -5.858 1.00 89.75 189 TRP A N 1
ATOM 1515 C CA . 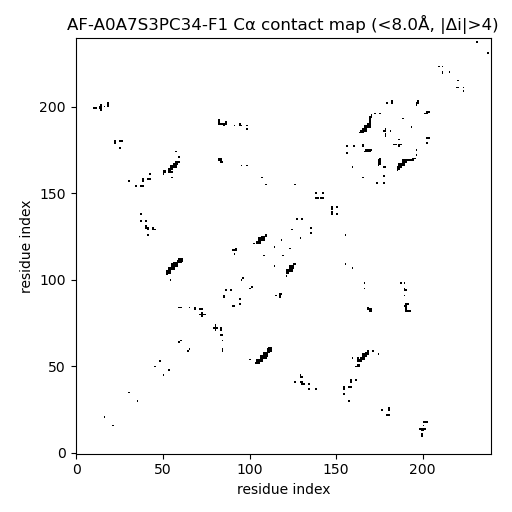TRP A 1 189 ? 1.575 -5.204 -6.513 1.00 89.75 189 TRP A CA 1
ATOM 1516 C C . TRP A 1 189 ? 0.620 -4.746 -7.617 1.00 89.75 189 TRP A C 1
ATOM 1518 O O . TRP A 1 189 ? 0.530 -5.454 -8.623 1.00 89.75 189 TRP A O 1
ATOM 1528 N N . TYR A 1 190 ? -0.095 -3.621 -7.499 1.00 90.50 190 TYR A N 1
ATOM 1529 C CA . TYR A 1 190 ? -1.156 -3.283 -8.476 1.00 90.50 190 TYR A CA 1
ATOM 1530 C C . TYR A 1 190 ? -0.634 -2.988 -9.892 1.00 90.50 190 TYR A C 1
ATOM 1532 O O . TYR A 1 190 ? -1.282 -3.318 -10.879 1.00 90.50 190 TYR A O 1
ATOM 1540 N N . ASN A 1 191 ? 0.569 -2.436 -10.016 1.00 85.88 191 ASN A N 1
ATOM 1541 C CA . ASN A 1 191 ? 1.163 -1.969 -11.272 1.00 85.88 191 ASN A CA 1
ATOM 1542 C C . ASN A 1 191 ? 2.059 -2.990 -11.998 1.00 85.88 191 ASN A C 1
ATOM 1544 O O . ASN A 1 191 ? 2.679 -2.659 -13.005 1.00 85.88 191 ASN A O 1
ATOM 1548 N N . SER A 1 192 ? 2.013 -4.255 -11.567 1.00 68.69 192 SER A N 1
ATOM 1549 C CA . SER A 1 192 ? 2.649 -5.418 -12.212 1.00 68.69 192 SER A CA 1
ATOM 1550 C C . SER A 1 192 ? 4.191 -5.389 -12.265 1.00 68.69 192 SER A C 1
ATOM 1552 O O . SER A 1 192 ? 4.823 -4.343 -12.311 1.00 68.69 192 SER A O 1
ATOM 1554 N N . GLN A 1 193 ? 4.789 -6.588 -12.293 1.00 63.53 193 GLN A N 1
ATOM 1555 C CA . GLN A 1 193 ? 6.230 -6.891 -12.184 1.00 63.53 193 GLN A CA 1
ATOM 1556 C C . GLN A 1 193 ? 6.892 -6.569 -10.838 1.00 63.53 193 GLN A C 1
ATOM 1558 O O . GLN A 1 193 ? 6.665 -5.524 -10.241 1.00 63.53 193 GLN A O 1
ATOM 1563 N N . SER A 1 194 ? 7.762 -7.482 -10.402 1.00 57.53 194 SER A N 1
ATOM 1564 C CA . SER A 1 194 ? 8.684 -7.294 -9.281 1.00 57.53 194 SER A CA 1
ATOM 1565 C C . SER A 1 194 ? 9.652 -6.136 -9.564 1.00 57.53 194 SER A C 1
ATOM 1567 O O . SER A 1 194 ? 10.065 -5.935 -10.703 1.00 57.53 194 SER A O 1
ATOM 1569 N N . ILE A 1 195 ? 10.036 -5.379 -8.538 1.00 59.69 195 ILE A N 1
ATOM 1570 C CA . ILE A 1 195 ? 10.989 -4.252 -8.607 1.00 59.69 195 ILE A CA 1
ATOM 1571 C C . ILE A 1 195 ? 11.922 -4.322 -7.391 1.00 59.69 195 ILE A C 1
ATOM 1573 O O . ILE A 1 195 ? 11.775 -5.228 -6.563 1.00 59.69 195 ILE A O 1
ATOM 1577 N N . PRO A 1 196 ? 12.905 -3.409 -7.274 1.00 54.38 196 PRO A N 1
ATOM 1578 C CA . PRO A 1 196 ? 14.335 -3.695 -7.161 1.00 54.38 196 PRO A CA 1
ATOM 1579 C C . PRO A 1 196 ? 14.734 -4.229 -5.780 1.00 54.38 196 PRO A C 1
ATOM 1581 O O . PRO A 1 196 ? 15.901 -4.496 -5.519 1.00 54.38 196 PRO A O 1
ATOM 1584 N N . LEU A 1 197 ? 13.769 -4.425 -4.882 1.00 52.44 197 LEU A N 1
ATOM 1585 C CA . LEU A 1 197 ? 13.977 -5.187 -3.672 1.00 52.44 197 LEU A CA 1
ATOM 1586 C C . LEU A 1 197 ? 14.424 -6.610 -4.017 1.00 52.44 197 LEU A C 1
ATOM 1588 O O . LEU A 1 197 ? 15.214 -7.143 -3.268 1.00 52.44 197 LEU A O 1
ATOM 1592 N N . ALA A 1 198 ? 14.005 -7.182 -5.155 1.00 50.09 198 ALA A N 1
ATOM 1593 C CA . ALA A 1 198 ? 14.531 -8.458 -5.656 1.00 50.09 198 ALA A CA 1
ATOM 1594 C C . ALA A 1 198 ? 16.029 -8.401 -6.044 1.00 50.09 198 ALA A C 1
ATOM 1596 O O . ALA A 1 198 ? 16.739 -9.395 -5.894 1.00 50.09 198 ALA A O 1
ATOM 1597 N N . ASP A 1 199 ? 16.518 -7.240 -6.500 1.00 52.22 199 ASP A N 1
ATOM 1598 C CA . ASP A 1 199 ? 17.935 -7.015 -6.831 1.00 52.22 199 ASP A CA 1
ATOM 1599 C C . ASP A 1 199 ? 18.784 -6.715 -5.582 1.00 52.22 199 ASP A C 1
ATOM 1601 O O . ASP A 1 199 ? 19.999 -6.934 -5.564 1.00 52.22 199 ASP A O 1
ATOM 1605 N N . LEU A 1 200 ? 18.143 -6.200 -4.527 1.00 49.28 200 LEU A N 1
ATOM 1606 C CA . LEU A 1 200 ? 18.770 -5.828 -3.257 1.00 49.28 200 LEU A CA 1
ATOM 1607 C C . LEU A 1 200 ? 18.704 -6.949 -2.214 1.00 49.28 200 LEU A C 1
ATOM 1609 O O . LEU A 1 200 ? 19.637 -7.121 -1.435 1.00 49.28 200 LEU A O 1
ATOM 1613 N N . TRP A 1 201 ? 17.627 -7.725 -2.224 1.00 54.66 201 TRP A N 1
ATOM 1614 C CA . TRP A 1 201 ? 17.318 -8.834 -1.336 1.00 54.66 201 TRP A CA 1
ATOM 1615 C C . TRP A 1 201 ? 16.752 -9.984 -2.177 1.00 54.66 201 TRP A C 1
ATOM 1617 O O . TRP A 1 201 ? 15.763 -9.832 -2.890 1.00 54.66 201 TRP A O 1
ATOM 1627 N N . LYS A 1 202 ? 17.310 -11.189 -2.038 1.00 53.56 202 LYS A N 1
ATOM 1628 C CA . LYS A 1 202 ? 16.706 -12.414 -2.592 1.00 53.56 202 LYS A CA 1
ATOM 1629 C C . LYS A 1 202 ? 15.451 -12.811 -1.797 1.00 53.56 202 LYS A C 1
ATOM 1631 O O . LYS A 1 202 ? 15.392 -13.904 -1.249 1.00 53.56 202 LYS A O 1
ATOM 1636 N N . VAL A 1 203 ? 14.482 -11.904 -1.665 1.00 45.97 203 VAL A N 1
ATOM 1637 C CA . VAL A 1 203 ? 13.219 -12.139 -0.944 1.00 45.97 203 VAL A CA 1
ATOM 1638 C C . VAL A 1 203 ? 12.383 -13.174 -1.679 1.00 45.97 203 VAL A C 1
ATOM 1640 O O . VAL A 1 203 ? 11.698 -13.973 -1.062 1.00 45.97 203 VAL A O 1
ATOM 1643 N N . TYR A 1 204 ? 12.489 -13.216 -3.005 1.00 45.56 204 TYR A N 1
ATOM 1644 C CA . TYR A 1 204 ? 11.733 -14.151 -3.815 1.00 45.56 204 TYR A CA 1
ATOM 1645 C C . TYR A 1 204 ? 12.628 -15.303 -4.267 1.00 45.56 204 TYR A C 1
ATOM 1647 O O . TYR A 1 204 ? 13.474 -15.138 -5.144 1.00 45.56 204 TYR A O 1
ATOM 1655 N N . GLN A 1 205 ? 12.365 -16.504 -3.754 1.00 42.69 205 GLN A N 1
ATOM 1656 C CA . GLN A 1 205 ? 12.443 -17.696 -4.598 1.00 42.69 205 GLN A CA 1
ATOM 1657 C C . GLN A 1 205 ? 11.134 -17.792 -5.384 1.00 42.69 205 GLN A C 1
ATOM 1659 O O . GLN A 1 205 ? 10.373 -18.736 -5.212 1.00 42.69 205 GLN A O 1
ATOM 1664 N N . MET A 1 206 ? 10.817 -16.801 -6.222 1.00 39.25 206 MET A N 1
ATOM 1665 C CA . MET A 1 206 ? 9.802 -17.071 -7.231 1.00 39.25 206 MET A CA 1
ATOM 1666 C C . MET A 1 206 ? 10.458 -18.010 -8.245 1.00 39.25 206 MET A C 1
ATOM 1668 O O . MET A 1 206 ? 11.385 -17.569 -8.934 1.00 39.25 206 MET A O 1
ATOM 1672 N N . PRO A 1 207 ? 10.013 -19.274 -8.401 1.00 39.09 207 PRO A N 1
ATOM 1673 C CA . PRO A 1 207 ? 10.185 -19.902 -9.697 1.00 39.09 207 PRO A CA 1
ATOM 1674 C C . PRO A 1 207 ? 9.582 -18.927 -10.703 1.00 39.09 207 PRO A C 1
ATOM 1676 O O . PRO A 1 207 ? 8.506 -18.374 -10.469 1.00 39.09 207 PRO A O 1
ATOM 1679 N N . ILE A 1 208 ? 10.297 -18.639 -11.784 1.00 41.47 208 ILE A N 1
ATOM 1680 C CA . ILE A 1 208 ? 9.738 -17.816 -12.846 1.00 41.47 208 ILE A CA 1
ATOM 1681 C C . ILE A 1 208 ? 8.591 -18.628 -13.460 1.00 41.47 208 ILE A C 1
ATOM 1683 O O . ILE A 1 208 ? 8.800 -19.442 -14.358 1.00 41.47 208 ILE A O 1
ATOM 1687 N N . ILE A 1 209 ? 7.382 -18.471 -12.918 1.00 41.56 209 ILE A N 1
ATOM 1688 C CA . ILE A 1 209 ? 6.170 -19.074 -13.456 1.00 41.56 209 ILE A CA 1
ATOM 1689 C C . ILE A 1 209 ? 5.704 -18.134 -14.548 1.00 41.56 209 ILE A C 1
ATOM 1691 O O . ILE A 1 209 ? 5.069 -17.108 -14.315 1.00 41.56 209 ILE A O 1
ATOM 1695 N N . TYR A 1 210 ? 6.069 -18.485 -15.767 1.00 44.59 210 TYR A N 1
ATOM 1696 C CA . TYR A 1 210 ? 5.516 -17.857 -16.942 1.00 44.59 210 TYR A CA 1
ATOM 1697 C C . TYR A 1 210 ? 4.064 -18.314 -17.120 1.00 44.59 210 TYR A C 1
ATOM 1699 O O . TYR A 1 210 ? 3.811 -19.412 -17.615 1.00 44.59 210 TYR A O 1
ATOM 1707 N N . THR A 1 211 ? 3.097 -17.484 -16.742 1.00 38.19 211 THR A N 1
ATOM 1708 C CA . THR A 1 211 ? 1.692 -17.702 -17.099 1.00 38.19 211 THR A CA 1
ATOM 1709 C C . THR A 1 211 ? 1.459 -17.237 -18.539 1.00 38.19 211 THR A C 1
ATOM 1711 O O . THR A 1 211 ? 1.000 -16.129 -18.794 1.00 38.19 211 THR A O 1
ATOM 1714 N N . TYR A 1 212 ? 1.806 -18.082 -19.514 1.00 48.56 212 TYR A N 1
ATOM 1715 C CA . TYR A 1 212 ? 1.374 -17.893 -20.902 1.00 48.56 212 TYR A CA 1
ATOM 1716 C C . TYR A 1 212 ? 0.156 -18.770 -21.185 1.00 48.56 212 TYR A C 1
ATOM 1718 O O . TYR A 1 212 ? 0.201 -19.980 -20.981 1.00 48.56 212 TYR A O 1
ATOM 1726 N N . THR A 1 213 ? -0.911 -18.169 -21.708 1.00 43.78 213 THR A N 1
ATOM 1727 C CA . THR A 1 213 ? -2.015 -18.901 -22.345 1.00 43.78 213 THR A CA 1
ATOM 1728 C C . THR A 1 213 ? -1.707 -19.114 -23.830 1.00 43.78 213 THR A C 1
ATOM 1730 O O . THR A 1 213 ? -0.862 -18.422 -24.414 1.00 43.78 213 THR A O 1
ATOM 1733 N N . GLU A 1 214 ? -2.401 -20.044 -24.485 1.00 41.09 214 GLU A N 1
ATOM 1734 C CA . GLU A 1 214 ? -2.306 -20.335 -25.924 1.00 41.09 214 GLU A CA 1
ATOM 1735 C C . GLU A 1 214 ? -2.529 -19.108 -26.829 1.00 41.09 214 GLU A C 1
ATOM 1737 O O . GLU A 1 214 ? -2.047 -19.095 -27.970 1.00 41.09 214 GLU A O 1
ATOM 1742 N N . LEU A 1 215 ? -3.167 -18.067 -26.282 1.00 44.62 215 LEU A N 1
ATOM 1743 C CA . LEU A 1 215 ? -3.469 -16.771 -26.897 1.00 44.62 215 LEU A CA 1
ATOM 1744 C C . LEU A 1 215 ? -2.303 -15.767 -26.859 1.00 44.62 215 LEU A C 1
ATOM 1746 O O . LEU A 1 215 ? -2.400 -14.684 -27.434 1.00 44.62 215 LEU A O 1
ATOM 1750 N N . SER A 1 216 ? -1.192 -16.100 -26.202 1.00 53.88 216 SER A N 1
ATOM 1751 C CA . SER A 1 216 ? -0.033 -15.206 -26.107 1.00 53.88 216 SER A CA 1
ATOM 1752 C C . SER A 1 216 ? 0.639 -15.008 -27.471 1.00 53.88 216 SER A C 1
ATOM 1754 O O . SER A 1 216 ? 0.836 -15.970 -28.222 1.00 53.88 216 SER A O 1
ATOM 1756 N N . ALA A 1 217 ? 1.036 -13.765 -27.772 1.00 59.75 217 ALA A N 1
ATOM 1757 C CA . ALA A 1 217 ? 1.753 -13.409 -28.997 1.00 59.75 217 ALA A CA 1
ATOM 1758 C C . ALA A 1 217 ? 2.997 -14.296 -29.208 1.00 59.75 217 ALA A C 1
ATOM 1760 O O . ALA A 1 217 ? 3.636 -14.733 -28.247 1.00 59.75 217 ALA A O 1
ATOM 1761 N N . SER A 1 218 ? 3.367 -14.547 -30.469 1.00 63.97 218 SER A N 1
ATOM 1762 C CA . SER A 1 218 ? 4.474 -15.448 -30.841 1.00 63.97 218 SER A CA 1
ATOM 1763 C C . SER A 1 218 ? 5.787 -15.115 -30.124 1.00 63.97 218 SER A C 1
ATOM 1765 O O . SER A 1 218 ? 6.500 -16.025 -29.702 1.00 63.97 218 SER A O 1
ATOM 1767 N N . THR A 1 219 ? 6.072 -13.833 -29.902 1.00 53.44 219 THR A N 1
ATOM 1768 C CA . THR A 1 219 ? 7.235 -13.353 -29.142 1.00 53.44 219 THR A CA 1
ATOM 1769 C C . THR A 1 219 ? 7.222 -13.817 -27.681 1.00 53.44 219 THR A C 1
ATOM 1771 O O . THR A 1 219 ? 8.260 -14.210 -27.155 1.00 53.44 219 THR A O 1
ATOM 1774 N N . GLY A 1 220 ? 6.051 -13.863 -27.037 1.00 52.47 220 GLY A N 1
ATOM 1775 C CA . GLY A 1 220 ? 5.894 -14.399 -25.679 1.00 52.47 220 GLY A CA 1
ATOM 1776 C C . GLY A 1 220 ? 6.174 -15.903 -25.609 1.00 52.47 220 GLY A C 1
ATOM 1777 O O . GLY A 1 220 ? 6.863 -16.366 -24.703 1.00 52.47 220 GLY A O 1
ATOM 1778 N N . LYS A 1 221 ? 5.751 -16.663 -26.630 1.00 57.59 221 LYS A N 1
ATOM 1779 C CA . LYS A 1 221 ? 6.071 -18.100 -26.743 1.00 57.59 221 LYS A CA 1
ATOM 1780 C C . LYS A 1 221 ? 7.579 -18.348 -26.898 1.00 57.59 221 LYS A C 1
ATOM 1782 O O . LYS A 1 221 ? 8.109 -19.262 -26.273 1.00 57.59 221 LYS A O 1
ATOM 1787 N N . HIS A 1 222 ? 8.282 -17.516 -27.668 1.00 61.38 222 HIS A N 1
ATOM 1788 C CA . HIS A 1 222 ? 9.739 -17.626 -27.832 1.00 61.38 222 HIS A CA 1
ATOM 1789 C C . HIS A 1 222 ? 10.502 -17.251 -26.559 1.00 61.38 222 HIS A C 1
ATOM 1791 O O . HIS A 1 222 ? 11.488 -17.908 -26.226 1.00 61.38 222 HIS A O 1
ATOM 1797 N N . LEU A 1 223 ? 10.037 -16.239 -25.821 1.00 55.69 223 LEU A N 1
ATOM 1798 C CA . LEU A 1 223 ? 10.597 -15.895 -24.515 1.00 55.69 223 LEU A CA 1
ATOM 1799 C C . LEU A 1 223 ? 10.410 -17.043 -23.519 1.00 55.69 223 LEU A C 1
ATOM 1801 O O . LEU A 1 223 ? 11.373 -17.418 -22.862 1.00 55.69 223 LEU A O 1
ATOM 1805 N N . LEU A 1 224 ? 9.230 -17.676 -23.482 1.00 59.91 224 LEU A N 1
ATOM 1806 C CA . LEU A 1 224 ? 8.998 -18.871 -22.663 1.00 59.91 224 LEU A CA 1
ATOM 1807 C C . LEU A 1 224 ? 9.990 -19.989 -22.989 1.00 59.91 224 LEU A C 1
ATOM 1809 O O . LEU A 1 224 ? 10.650 -20.522 -22.100 1.00 59.91 224 LEU A O 1
ATOM 1813 N N . GLN A 1 225 ? 10.093 -20.346 -24.268 1.00 60.38 225 GLN A N 1
ATOM 1814 C CA . GLN A 1 225 ? 10.992 -21.403 -24.722 1.00 60.38 225 GLN A CA 1
ATOM 1815 C C . GLN A 1 225 ? 12.448 -21.084 -24.377 1.00 60.38 225 GLN A C 1
ATOM 1817 O O . GLN A 1 225 ? 13.151 -21.943 -23.849 1.00 60.38 225 GLN A O 1
ATOM 1822 N N . SER A 1 226 ? 12.882 -19.844 -24.609 1.00 62.25 226 SER A N 1
ATOM 1823 C CA . SER A 1 226 ? 14.244 -19.395 -24.301 1.00 62.25 226 SER A CA 1
ATOM 1824 C C . SER A 1 226 ? 14.537 -19.473 -22.806 1.00 62.25 226 SER A C 1
ATOM 1826 O O . SER A 1 226 ? 15.607 -19.924 -22.405 1.00 62.25 226 SER A O 1
ATOM 1828 N N . SER A 1 227 ? 13.570 -19.113 -21.967 1.00 57.47 227 SER A N 1
ATOM 1829 C CA . SER A 1 227 ? 13.715 -19.194 -20.519 1.00 57.47 227 SER A CA 1
ATOM 1830 C C . SER A 1 227 ? 13.719 -20.626 -19.995 1.00 57.47 227 SER A C 1
ATOM 1832 O O . SER A 1 227 ? 14.536 -20.947 -19.138 1.00 57.47 227 SER A O 1
ATOM 1834 N N . ILE A 1 228 ? 12.883 -21.516 -20.543 1.00 57.72 228 ILE A N 1
ATOM 1835 C CA . ILE A 1 228 ? 12.921 -22.955 -20.227 1.00 57.72 228 ILE A CA 1
ATOM 1836 C C . ILE A 1 228 ? 14.285 -23.546 -20.604 1.00 57.72 228 ILE A C 1
ATOM 1838 O O . ILE A 1 228 ? 14.867 -24.304 -19.827 1.00 57.72 228 ILE A O 1
ATOM 1842 N N . VAL A 1 229 ? 14.815 -23.193 -21.779 1.00 59.31 229 VAL A N 1
ATOM 1843 C CA . VAL A 1 229 ? 16.142 -23.636 -22.232 1.00 59.31 229 VAL A CA 1
ATOM 1844 C C . VAL A 1 229 ? 17.240 -23.101 -21.313 1.00 59.31 229 VAL A C 1
ATOM 1846 O O . VAL A 1 229 ? 18.091 -23.878 -20.887 1.00 59.31 229 VAL A O 1
ATOM 1849 N N . SER A 1 230 ? 17.189 -21.819 -20.948 1.00 58.53 230 SER A N 1
ATOM 1850 C CA . SER A 1 230 ? 18.143 -21.191 -20.026 1.00 58.53 230 SER A CA 1
ATOM 1851 C C . SER A 1 230 ? 18.154 -21.880 -18.655 1.00 58.53 230 SER A C 1
ATOM 1853 O O . SER A 1 230 ? 19.211 -22.278 -18.165 1.00 58.53 230 SER A O 1
ATOM 1855 N N . VAL A 1 231 ? 16.976 -22.136 -18.074 1.00 54.50 231 VAL A N 1
ATOM 1856 C CA . VAL A 1 231 ? 16.851 -22.850 -16.792 1.00 54.50 231 VAL A CA 1
ATOM 1857 C C . VAL A 1 231 ? 17.391 -24.280 -16.895 1.00 54.50 231 VAL A C 1
ATOM 1859 O O . VAL A 1 231 ? 18.145 -24.706 -16.024 1.00 54.50 231 VAL A O 1
ATOM 1862 N N . ARG A 1 232 ? 17.090 -25.016 -17.975 1.00 51.03 232 ARG A N 1
ATOM 1863 C CA . ARG A 1 232 ? 17.607 -26.383 -18.190 1.00 51.03 232 ARG A CA 1
ATOM 1864 C C . ARG A 1 232 ? 19.124 -26.435 -18.359 1.00 51.03 232 ARG A C 1
ATOM 1866 O O . ARG A 1 232 ? 19.751 -27.377 -17.886 1.00 51.03 232 ARG A O 1
ATOM 1873 N N . GLN A 1 233 ? 19.717 -25.435 -19.007 1.00 55.09 233 GLN A N 1
ATOM 1874 C CA . GLN A 1 233 ? 21.171 -25.337 -19.158 1.00 55.09 233 GLN A CA 1
ATOM 1875 C C . GLN A 1 233 ? 21.874 -25.047 -17.827 1.00 55.09 233 GLN A C 1
ATOM 1877 O O . GLN A 1 233 ? 22.995 -25.505 -17.621 1.00 55.09 233 GLN A O 1
ATOM 1882 N N . GLN A 1 234 ? 21.222 -24.317 -16.919 1.00 46.97 234 GLN A N 1
ATOM 1883 C CA . GLN A 1 234 ? 21.790 -23.956 -15.615 1.00 46.97 234 GLN A CA 1
ATOM 1884 C C . GLN A 1 234 ? 21.421 -24.931 -14.483 1.00 46.97 234 GLN A C 1
ATOM 1886 O O . GLN A 1 234 ? 22.046 -24.901 -13.424 1.00 46.97 234 GLN A O 1
ATOM 1891 N N . MET A 1 235 ? 20.445 -25.820 -14.697 1.00 41.38 235 MET A N 1
ATOM 1892 C CA . MET A 1 235 ? 20.012 -26.848 -13.741 1.00 41.38 235 MET A CA 1
ATOM 1893 C C . MET A 1 235 ? 19.823 -28.221 -14.422 1.00 41.38 235 MET A C 1
ATOM 1895 O O . MET A 1 235 ? 18.703 -28.732 -14.481 1.00 41.38 235 MET A O 1
ATOM 1899 N N . PRO A 1 236 ? 20.898 -28.853 -14.929 1.00 42.44 236 PRO A N 1
ATOM 1900 C CA . PRO A 1 236 ? 20.797 -30.036 -15.793 1.00 42.44 236 PRO A CA 1
ATOM 1901 C C . PRO A 1 236 ? 20.269 -31.311 -15.109 1.00 42.44 236 PRO A C 1
ATOM 1903 O O . PRO A 1 236 ? 19.894 -32.247 -15.808 1.00 42.44 236 PRO A O 1
ATOM 1906 N N . ASN A 1 237 ? 20.206 -31.358 -13.772 1.00 42.09 237 ASN A N 1
ATOM 1907 C CA . ASN A 1 237 ? 19.843 -32.567 -13.016 1.00 42.09 237 ASN A CA 1
ATOM 1908 C C . ASN A 1 237 ? 18.423 -32.558 -12.421 1.00 42.09 237 ASN A C 1
ATOM 1910 O O . ASN A 1 237 ? 18.068 -33.490 -11.703 1.00 42.09 237 ASN A O 1
ATOM 1914 N N . ASN A 1 238 ? 17.599 -31.546 -12.705 1.00 38.91 238 ASN A N 1
ATOM 1915 C CA . ASN A 1 238 ? 16.198 -31.567 -12.286 1.00 38.91 238 ASN A CA 1
ATOM 1916 C C . ASN A 1 238 ? 15.368 -32.333 -13.324 1.00 38.91 238 ASN A C 1
ATOM 1918 O O . ASN A 1 238 ? 14.958 -31.782 -14.346 1.00 38.91 238 ASN A O 1
ATOM 1922 N N . VAL A 1 239 ? 15.142 -33.621 -13.058 1.00 36.31 239 VAL A N 1
ATOM 1923 C CA . VAL A 1 239 ? 14.074 -34.392 -13.701 1.00 36.31 239 VAL A CA 1
ATOM 1924 C C . VAL A 1 239 ? 12.760 -33.907 -13.085 1.00 36.31 239 VAL A C 1
ATOM 1926 O O . VAL A 1 239 ? 12.590 -34.009 -11.872 1.00 36.31 239 VAL A O 1
ATOM 1929 N N . ILE A 1 240 ? 11.892 -33.311 -13.905 1.00 39.09 240 ILE A N 1
ATOM 1930 C CA . ILE A 1 240 ? 10.491 -33.038 -13.543 1.00 39.09 240 ILE A CA 1
ATOM 1931 C C . ILE A 1 240 ? 9.721 -34.352 -13.631 1.00 39.09 240 ILE A C 1
ATOM 1933 O O . ILE A 1 240 ? 9.904 -35.039 -14.663 1.00 39.09 240 ILE A O 1
#

Solvent-accessible surface area (backbone atoms only — not comparable to full-atom values): 14095 Å² total; per-residue (Å²): 134,86,77,75,78,75,80,63,69,77,51,60,57,38,62,71,50,54,52,68,60,53,36,52,53,63,65,64,65,72,73,53,73,70,54,45,52,56,33,43,49,39,48,60,57,44,49,80,70,38,44,90,45,30,30,26,36,42,46,76,69,27,69,72,49,52,57,47,36,56,57,53,52,63,56,91,76,89,64,92,43,81,31,58,45,74,45,86,96,56,57,71,58,61,36,39,40,82,69,72,54,48,94,87,36,36,35,40,50,48,52,71,47,82,82,58,76,75,53,67,84,47,58,71,46,36,67,87,78,53,40,52,69,72,55,54,51,50,53,57,71,74,36,70,71,74,58,35,56,55,50,50,49,52,42,48,51,61,46,41,67,71,33,67,29,38,38,18,37,34,68,39,66,70,35,47,50,56,27,52,66,42,72,53,54,53,38,47,48,54,25,47,70,91,45,65,55,60,76,38,30,70,72,64,86,65,74,88,76,78,89,72,60,95,84,51,56,72,68,56,54,51,50,51,52,52,49,54,52,52,50,45,72,78,46,78,81,72,81,128

Radius of gyration: 20.13 Å; Cα contacts (8 Å, |Δi|>4): 252; chains: 1; bounding box: 47×55×54 Å

Foldseek 3Di:
DPDDPPPPVVLVVLVPDDLVVVLVVLVPDDDDPLLVVQLCLQLVLVVVVPQAQEEEEEDEDDPVLVVVLVVQCPDPPPDHSQQSHAAPPDDLVVLVVVLPDDQSGAYAYHYPDDDDPVCVSHHYDYSVRRHDPVSVVVLCVVDDDPVSVVSSLVSSLVNNLSHQAYEYRQADPSLVSSCSNVLNGNRYHSRDDHDCCVVSHVSDPPPPPLPDDPPDDPVSVVVVVVVVVVVCVVVVPDDD

pLDDT: mean 79.98, std 19.28, range [31.86, 98.31]

Secondary structure (DSSP, 8-state):
--------GGGGGGGGS-HHHHHHHHHH----HHHHHHHHHHHHHHHTT-GGGEEEEEE--SHHHHHHHHHHHT--SS---TTSSPPTTS-HHHHHHTTT--TT-EEEEEESS---GGGGGS-EE-HHHHS-HHHHHHHHHH--THHHHHHHHHHHHHHHTT-SEEEE-SS-HHHHHHHHHTTTTTEEETT-S--THHHH-------------TTS-HHHHHHHHHHHHHHHHH-TT---